Protein AF-A0A4V1XRM1-F1 (afdb_monomer)

Structure (mmCIF, N/CA/C/O backbone):
data_AF-A0A4V1XRM1-F1
#
_entry.id   AF-A0A4V1XRM1-F1
#
loop_
_atom_site.group_PDB
_atom_site.id
_atom_site.type_symbol
_atom_site.label_atom_id
_atom_site.label_alt_id
_atom_site.label_comp_id
_atom_site.label_asym_id
_atom_site.label_en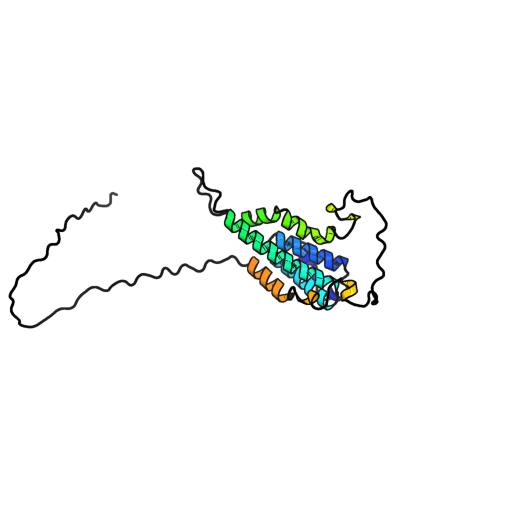tity_id
_atom_site.label_seq_id
_atom_site.pdbx_PDB_ins_code
_atom_site.Cartn_x
_atom_site.Cartn_y
_atom_site.Cartn_z
_atom_site.occupancy
_atom_site.B_iso_or_equiv
_atom_site.auth_seq_id
_atom_site.auth_comp_id
_atom_site.auth_asym_id
_atom_site.auth_atom_id
_atom_site.pdbx_PDB_model_num
ATOM 1 N N . MET A 1 1 ? -11.309 -8.987 -5.029 1.00 56.66 1 MET A N 1
ATOM 2 C CA . MET A 1 1 ? -10.610 -10.199 -4.536 1.00 56.66 1 MET A CA 1
ATOM 3 C C . MET A 1 1 ? -9.788 -10.821 -5.641 1.00 56.66 1 MET A C 1
ATOM 5 O O . MET A 1 1 ? -8.643 -11.164 -5.406 1.00 56.66 1 MET A O 1
ATOM 9 N N . ASP A 1 2 ? -10.339 -10.844 -6.844 1.00 77.75 2 ASP A N 1
ATOM 10 C CA . ASP A 1 2 ? -9.836 -11.586 -7.997 1.00 77.75 2 ASP A CA 1
ATOM 11 C C . ASP A 1 2 ? -8.408 -11.223 -8.431 1.00 77.75 2 ASP A C 1
ATOM 13 O O . ASP A 1 2 ? -7.686 -12.087 -8.913 1.00 77.75 2 ASP A O 1
ATOM 17 N N . THR A 1 3 ? -7.953 -9.981 -8.216 1.00 77.75 3 THR A N 1
ATOM 18 C CA . THR A 1 3 ? -6.590 -9.562 -8.590 1.00 77.75 3 THR A CA 1
ATOM 19 C C . THR A 1 3 ? -5.503 -10.322 -7.822 1.00 77.75 3 THR A C 1
ATOM 21 O O . THR A 1 3 ? -4.539 -10.769 -8.434 1.00 77.75 3 THR A O 1
ATOM 24 N N . ALA A 1 4 ? -5.634 -10.482 -6.499 1.00 75.56 4 ALA A N 1
ATOM 25 C CA . ALA A 1 4 ? -4.619 -11.167 -5.690 1.00 75.56 4 ALA A CA 1
ATOM 26 C C . ALA A 1 4 ? -4.550 -12.661 -6.042 1.00 75.56 4 ALA A C 1
ATOM 28 O O . ALA A 1 4 ? -3.462 -13.214 -6.197 1.00 75.56 4 ALA A O 1
ATOM 29 N N . ASP A 1 5 ? -5.713 -13.276 -6.257 1.00 80.75 5 ASP A N 1
ATOM 30 C CA . ASP A 1 5 ? -5.824 -14.674 -6.673 1.00 80.75 5 ASP A CA 1
ATOM 31 C C . ASP A 1 5 ? -5.253 -14.887 -8.083 1.00 80.75 5 ASP A C 1
ATOM 33 O O . ASP A 1 5 ? -4.538 -15.859 -8.329 1.00 80.75 5 ASP A O 1
ATOM 37 N N . LEU A 1 6 ? -5.512 -13.959 -9.011 1.00 82.00 6 LEU A N 1
ATOM 38 C CA . LEU A 1 6 ? -4.959 -14.002 -10.364 1.00 82.00 6 LEU A CA 1
ATOM 39 C C . LEU A 1 6 ? -3.432 -13.855 -10.347 1.00 82.00 6 LEU A C 1
ATOM 41 O O . LEU A 1 6 ? -2.740 -14.656 -10.969 1.00 82.00 6 LEU A O 1
ATOM 45 N N . ILE A 1 7 ? -2.903 -12.900 -9.576 1.00 84.00 7 ILE A N 1
ATOM 46 C CA . ILE A 1 7 ? -1.458 -12.700 -9.389 1.00 84.00 7 ILE A CA 1
ATOM 47 C C . ILE A 1 7 ? -0.794 -13.954 -8.824 1.00 84.00 7 ILE A C 1
ATOM 49 O O . ILE A 1 7 ? 0.256 -14.364 -9.321 1.00 84.00 7 ILE A O 1
ATOM 53 N N . GLY A 1 8 ? -1.410 -14.581 -7.817 1.00 76.25 8 GLY A N 1
ATOM 54 C CA . GLY A 1 8 ? -0.909 -15.820 -7.224 1.00 76.25 8 GLY A CA 1
ATOM 55 C C . GLY A 1 8 ? -0.743 -16.947 -8.249 1.00 76.25 8 GLY A C 1
ATOM 56 O O . GLY A 1 8 ? 0.114 -17.810 -8.080 1.00 76.25 8 GLY A O 1
ATOM 57 N N . ARG A 1 9 ? -1.511 -16.913 -9.344 1.00 79.94 9 ARG A N 1
ATOM 58 C CA . ARG A 1 9 ? -1.462 -17.902 -10.428 1.00 79.94 9 ARG A CA 1
ATOM 59 C C . ARG A 1 9 ? -0.499 -17.539 -11.561 1.00 79.94 9 ARG A C 1
ATOM 61 O O . ARG A 1 9 ? -0.090 -18.437 -12.290 1.00 79.94 9 ARG A O 1
ATOM 68 N N . THR A 1 10 ? -0.147 -16.265 -11.744 1.00 76.50 10 THR A N 1
ATOM 69 C CA . THR A 1 10 ? 0.589 -15.775 -12.930 1.00 76.50 10 THR A CA 1
ATOM 70 C C . THR A 1 10 ? 1.960 -15.164 -12.617 1.00 76.50 10 THR A C 1
ATOM 72 O O . THR A 1 10 ? 2.553 -14.512 -13.474 1.00 76.50 10 THR A O 1
ATOM 75 N N . SER A 1 11 ? 2.491 -15.344 -11.405 1.00 68.88 11 SER A N 1
ATOM 76 C CA . SER A 1 11 ? 3.659 -14.588 -10.924 1.00 68.88 11 SER A CA 1
ATOM 77 C C . SER A 1 11 ? 4.980 -14.856 -11.663 1.00 68.88 11 SER A C 1
ATOM 79 O O . SER A 1 11 ? 5.892 -14.043 -11.558 1.00 68.88 11 SER A O 1
ATOM 81 N N . ALA A 1 12 ? 5.112 -15.960 -12.409 1.00 71.75 12 ALA A N 1
ATOM 82 C CA . ALA A 1 12 ? 6.394 -16.408 -12.968 1.00 71.75 12 ALA A CA 1
ATOM 83 C C . ALA A 1 12 ? 7.020 -15.450 -14.003 1.00 71.75 12 ALA A C 1
ATOM 85 O O . ALA A 1 12 ? 8.239 -15.336 -14.060 1.00 71.75 12 ALA A O 1
ATOM 86 N N . THR A 1 13 ? 6.208 -14.749 -14.802 1.00 76.56 13 THR A N 1
ATOM 87 C CA . THR A 1 13 ? 6.679 -13.813 -15.850 1.00 76.56 13 THR A CA 1
ATOM 88 C C . THR A 1 13 ? 6.250 -12.369 -15.596 1.00 76.56 13 THR A C 1
ATOM 90 O O . THR A 1 13 ? 6.433 -11.501 -16.448 1.00 76.56 13 THR A O 1
ATOM 93 N N . LEU A 1 14 ? 5.653 -12.102 -14.432 1.00 80.94 14 LEU A N 1
ATOM 94 C CA . LEU A 1 14 ? 4.970 -10.844 -14.142 1.00 80.94 14 LEU A CA 1
ATOM 95 C C . LEU A 1 14 ? 5.913 -9.638 -14.203 1.00 80.94 14 LEU A C 1
ATOM 97 O O . LEU A 1 14 ? 5.559 -8.621 -14.791 1.00 80.94 14 LEU A O 1
ATOM 101 N N . ALA A 1 15 ? 7.116 -9.757 -13.637 1.00 80.00 15 ALA A N 1
ATOM 102 C CA . ALA A 1 15 ? 8.098 -8.673 -13.601 1.00 80.00 15 ALA A CA 1
ATOM 103 C C . ALA A 1 15 ? 8.564 -8.240 -15.005 1.00 80.00 15 ALA A C 1
ATOM 105 O O . ALA A 1 15 ? 8.864 -7.069 -15.238 1.00 80.00 15 ALA A O 1
ATOM 106 N N . ASP A 1 16 ? 8.589 -9.177 -15.950 1.00 79.19 16 ASP A N 1
ATOM 107 C CA . ASP A 1 16 ? 9.120 -8.984 -17.299 1.00 79.19 16 ASP A CA 1
ATOM 108 C C . ASP A 1 16 ? 8.114 -8.226 -18.167 1.00 79.19 16 ASP A C 1
ATOM 110 O O . ASP A 1 16 ? 8.475 -7.304 -18.904 1.00 79.19 16 ASP A O 1
ATOM 114 N N . THR A 1 17 ? 6.834 -8.564 -18.017 1.00 80.44 17 THR A N 1
ATOM 115 C CA . THR A 1 17 ? 5.725 -7.983 -18.781 1.00 80.44 17 THR A CA 1
ATOM 116 C C . THR A 1 17 ? 5.028 -6.828 -18.064 1.00 80.44 17 THR A C 1
ATOM 118 O O . THR A 1 17 ? 4.101 -6.242 -18.622 1.00 80.44 17 THR A O 1
ATOM 121 N N . ALA A 1 18 ? 5.430 -6.496 -16.832 1.00 83.50 18 ALA A N 1
ATOM 122 C CA . ALA A 1 18 ? 4.777 -5.457 -16.044 1.00 83.50 18 ALA A CA 1
ATOM 123 C C . ALA A 1 18 ? 4.872 -4.088 -16.727 1.00 83.50 18 ALA A C 1
ATOM 125 O O . ALA A 1 18 ? 5.962 -3.553 -16.967 1.00 83.50 18 ALA A O 1
ATOM 126 N N . THR A 1 19 ? 3.699 -3.523 -17.004 1.00 85.00 19 THR A N 1
ATOM 127 C CA . THR A 1 19 ? 3.516 -2.140 -17.441 1.00 85.00 19 THR A CA 1
ATOM 128 C C . THR A 1 19 ? 3.341 -1.232 -16.227 1.00 85.00 19 THR A C 1
ATOM 130 O O . THR A 1 19 ? 2.976 -1.694 -15.147 1.00 85.00 19 THR A O 1
ATOM 133 N N . ALA A 1 20 ? 3.541 0.077 -16.402 1.00 82.12 20 ALA A N 1
ATOM 134 C CA . ALA A 1 20 ? 3.272 1.048 -15.341 1.00 82.12 20 ALA A CA 1
ATOM 135 C C . ALA A 1 20 ? 1.818 0.963 -14.837 1.00 82.12 20 ALA A C 1
ATOM 137 O O . ALA A 1 20 ? 1.605 0.970 -13.632 1.00 82.12 20 ALA A O 1
ATOM 138 N N . LEU A 1 21 ? 0.848 0.780 -15.746 1.00 83.19 21 LEU A N 1
ATOM 139 C CA . LEU A 1 21 ? -0.572 0.606 -15.411 1.00 83.19 21 LEU A CA 1
ATOM 140 C C . LEU A 1 21 ? -0.839 -0.636 -14.553 1.00 83.19 21 LEU A C 1
ATOM 142 O O . LEU A 1 21 ? -1.654 -0.597 -13.634 1.00 83.19 21 LEU A O 1
ATOM 146 N N . LEU A 1 22 ? -0.165 -1.752 -14.844 1.00 87.12 22 LEU A N 1
ATOM 147 C CA . LEU A 1 22 ? -0.298 -2.952 -14.025 1.00 87.12 22 LEU A CA 1
ATOM 148 C C . LEU A 1 22 ? 0.312 -2.726 -12.640 1.00 87.12 22 LEU A C 1
ATOM 150 O O . LEU A 1 22 ? -0.313 -3.068 -11.640 1.00 87.12 22 LEU A O 1
ATOM 154 N N . THR A 1 23 ? 1.496 -2.116 -12.563 1.00 89.75 23 THR A N 1
ATOM 155 C CA . THR A 1 23 ? 2.144 -1.821 -11.280 1.00 89.75 23 THR A CA 1
ATOM 156 C C . THR A 1 23 ? 1.289 -0.896 -10.416 1.00 89.75 23 THR A C 1
ATOM 158 O O . THR A 1 23 ? 1.090 -1.192 -9.239 1.00 89.75 23 THR A O 1
ATOM 161 N N . THR A 1 24 ? 0.717 0.170 -10.986 1.00 88.12 24 THR A N 1
ATOM 162 C CA . THR A 1 24 ? -0.175 1.084 -10.254 1.00 88.12 24 THR A CA 1
ATOM 163 C C . THR A 1 24 ? -1.471 0.397 -9.828 1.00 88.12 24 THR A C 1
ATOM 165 O O . THR A 1 24 ? -1.907 0.576 -8.694 1.00 88.12 24 THR A O 1
ATOM 168 N N . HIS A 1 25 ? -2.047 -0.481 -10.656 1.00 89.81 25 HIS A N 1
ATOM 169 C CA . HIS A 1 25 ? -3.213 -1.285 -10.267 1.00 89.81 25 HIS A CA 1
ATOM 170 C C . HIS A 1 25 ? -2.923 -2.218 -9.083 1.00 89.81 25 HIS A C 1
ATOM 172 O O . HIS A 1 25 ? -3.711 -2.291 -8.138 1.00 89.81 25 HIS A O 1
ATOM 178 N N . ILE A 1 26 ? -1.784 -2.917 -9.095 1.00 92.62 26 ILE A N 1
ATOM 179 C CA . ILE A 1 26 ? -1.376 -3.794 -7.984 1.00 92.62 26 ILE A CA 1
ATOM 180 C C . ILE A 1 26 ? -1.121 -2.964 -6.720 1.00 92.62 26 ILE A C 1
ATOM 182 O O . ILE A 1 26 ? -1.529 -3.361 -5.626 1.00 92.62 26 ILE A O 1
ATOM 186 N N . PHE A 1 27 ? -0.500 -1.794 -6.862 1.00 93.69 27 PHE A N 1
ATOM 187 C CA . PHE A 1 27 ? -0.315 -0.827 -5.783 1.00 93.69 27 PHE A CA 1
ATOM 188 C C . PHE A 1 27 ? -1.651 -0.388 -5.168 1.00 93.69 27 PHE A C 1
ATOM 190 O O . PHE A 1 27 ? -1.834 -0.576 -3.964 1.00 93.69 27 PHE A O 1
ATOM 197 N N . ARG A 1 28 ? -2.631 0.050 -5.973 1.00 92.12 28 ARG A N 1
ATOM 198 C CA . ARG A 1 28 ? -3.994 0.365 -5.498 1.00 92.12 28 ARG A CA 1
ATOM 199 C C . ARG A 1 28 ? -4.610 -0.796 -4.744 1.00 92.12 28 ARG A C 1
ATOM 201 O O . ARG A 1 28 ? -5.078 -0.638 -3.620 1.00 92.12 28 ARG A O 1
ATOM 208 N N . CYS A 1 29 ? -4.595 -1.981 -5.356 1.00 94.12 29 CYS A N 1
ATOM 209 C CA . CYS A 1 29 ? -5.145 -3.182 -4.740 1.00 94.12 29 CYS A CA 1
ATOM 210 C C . CYS A 1 29 ? -4.494 -3.443 -3.377 1.00 94.12 29 CYS A C 1
ATOM 212 O O . CYS A 1 29 ? -5.189 -3.804 -2.434 1.00 94.12 29 CYS A O 1
ATOM 214 N N . THR A 1 30 ? -3.183 -3.223 -3.254 1.00 96.12 30 THR A N 1
ATOM 215 C CA . THR A 1 30 ? -2.461 -3.353 -1.984 1.00 96.12 30 THR A CA 1
ATOM 216 C C . THR A 1 30 ? -3.005 -2.378 -0.939 1.00 96.12 30 THR A C 1
ATOM 218 O O . THR A 1 30 ? -3.370 -2.823 0.145 1.00 96.12 30 THR A O 1
ATOM 221 N N . LEU A 1 31 ? -3.146 -1.087 -1.263 1.00 95.81 31 LEU A N 1
ATOM 222 C CA . LEU A 1 31 ? -3.680 -0.072 -0.342 1.00 95.81 31 LEU A CA 1
ATOM 223 C C . LEU A 1 31 ? -5.106 -0.395 0.129 1.00 95.81 31 LEU A C 1
ATOM 225 O O . LEU A 1 31 ? -5.371 -0.398 1.331 1.00 95.81 31 LEU A O 1
ATOM 229 N N . PHE A 1 32 ? -6.004 -0.749 -0.795 1.00 95.19 32 PHE A N 1
ATOM 230 C CA . PHE A 1 32 ? -7.379 -1.133 -0.457 1.00 95.19 32 PHE A CA 1
ATOM 231 C C . PHE A 1 32 ? -7.434 -2.376 0.435 1.00 95.19 32 PHE A C 1
ATOM 233 O O . PHE A 1 32 ? -8.213 -2.424 1.385 1.00 95.19 32 PHE A O 1
ATOM 240 N N . LEU A 1 33 ? -6.614 -3.392 0.151 1.00 95.69 33 LEU A N 1
ATOM 241 C CA . LEU A 1 33 ? -6.571 -4.615 0.953 1.00 95.69 33 LEU A CA 1
ATOM 242 C C . LEU A 1 33 ? -6.006 -4.356 2.354 1.00 95.69 33 LEU A C 1
ATOM 244 O O . LEU A 1 33 ? -6.509 -4.940 3.313 1.00 95.69 33 LEU A O 1
ATOM 248 N N . LEU A 1 34 ? -5.010 -3.474 2.484 1.00 96.38 34 LEU A N 1
ATOM 249 C CA . LEU A 1 34 ? -4.484 -3.032 3.777 1.00 96.38 34 LEU A CA 1
ATOM 250 C C . LEU A 1 34 ? -5.544 -2.285 4.587 1.00 96.38 34 LEU A C 1
ATOM 252 O O . LEU A 1 34 ? -5.771 -2.639 5.744 1.00 96.38 34 LEU A O 1
ATOM 256 N N . LEU A 1 35 ? -6.228 -1.313 3.970 1.00 96.19 35 LEU A N 1
ATOM 257 C CA . LEU A 1 35 ? -7.302 -0.566 4.622 1.00 96.19 35 LEU A CA 1
ATOM 258 C C . LEU A 1 35 ? -8.446 -1.487 5.046 1.00 96.19 35 LEU A C 1
ATOM 260 O O . LEU A 1 35 ? -8.965 -1.319 6.138 1.00 96.19 35 LEU A O 1
ATOM 264 N N . ALA A 1 36 ? -8.800 -2.489 4.236 1.00 94.75 36 ALA A N 1
ATOM 265 C CA . ALA A 1 36 ? -9.853 -3.462 4.531 1.00 94.75 36 ALA A CA 1
ATOM 266 C C . ALA A 1 36 ? -9.445 -4.561 5.540 1.00 94.75 36 ALA A C 1
ATOM 268 O O . ALA A 1 36 ? -10.230 -5.476 5.789 1.00 94.75 36 ALA A O 1
ATOM 269 N N . GLY A 1 37 ? -8.221 -4.530 6.079 1.00 93.94 37 GLY A N 1
ATOM 270 C CA . GLY A 1 37 ? -7.733 -5.525 7.043 1.00 93.94 37 GLY A CA 1
ATOM 271 C C . GLY A 1 37 ? -7.432 -6.902 6.436 1.00 93.94 37 GLY A C 1
ATOM 272 O O . GLY A 1 37 ? -7.343 -7.904 7.143 1.00 93.94 37 GLY A O 1
ATOM 273 N N . ARG A 1 38 ? -7.277 -6.990 5.110 1.00 95.12 38 ARG A N 1
ATOM 274 C CA . ARG A 1 38 ? -7.065 -8.239 4.360 1.00 95.12 38 ARG A CA 1
ATOM 275 C C . ARG A 1 38 ? -5.590 -8.491 4.082 1.00 95.12 38 ARG A C 1
ATOM 277 O O . ARG A 1 38 ? -5.145 -8.532 2.933 1.00 95.12 38 ARG A O 1
ATOM 284 N N . TYR A 1 39 ? -4.842 -8.686 5.158 1.00 94.75 39 TYR A N 1
ATOM 285 C CA . TYR A 1 39 ? -3.379 -8.690 5.153 1.00 94.75 39 TYR A CA 1
ATOM 286 C C . TYR A 1 39 ? -2.741 -9.797 4.298 1.00 94.75 39 TYR A C 1
ATOM 288 O O . TYR A 1 39 ? -1.752 -9.535 3.623 1.00 94.75 39 TYR A O 1
ATOM 296 N N . GLU A 1 40 ? -3.323 -10.997 4.236 1.00 93.81 40 GLU A N 1
ATOM 297 C CA . GLU A 1 40 ? -2.806 -12.093 3.390 1.00 93.81 40 GLU A CA 1
ATOM 298 C C . GLU A 1 40 ? -2.871 -11.765 1.888 1.00 93.81 40 GLU A C 1
ATOM 300 O O . GLU A 1 40 ? -1.903 -11.931 1.137 1.00 93.81 40 GLU A O 1
ATOM 305 N N . ALA A 1 41 ? -4.007 -11.225 1.444 1.00 94.00 41 ALA A N 1
ATOM 306 C CA . ALA A 1 41 ? -4.176 -10.792 0.062 1.00 94.00 41 ALA A CA 1
ATOM 307 C C . ALA A 1 41 ? -3.268 -9.589 -0.248 1.00 94.00 41 ALA A C 1
ATOM 309 O O . ALA A 1 41 ? -2.651 -9.545 -1.313 1.00 94.00 41 ALA A O 1
ATOM 310 N N . ALA A 1 42 ? -3.124 -8.652 0.698 1.00 96.06 42 ALA A N 1
ATOM 311 C CA . ALA A 1 42 ? -2.197 -7.530 0.569 1.00 96.06 42 ALA A CA 1
ATOM 312 C C . ALA A 1 42 ? -0.740 -8.004 0.427 1.00 96.06 42 ALA A C 1
ATOM 314 O O . ALA A 1 42 ? -0.033 -7.530 -0.458 1.00 96.06 42 ALA A O 1
ATOM 315 N N . CYS A 1 43 ? -0.306 -8.992 1.218 1.00 95.25 43 CYS A N 1
ATOM 316 C CA . CYS A 1 43 ? 1.014 -9.616 1.091 1.00 95.25 43 CYS A CA 1
ATOM 317 C C . CYS A 1 43 ? 1.230 -10.246 -0.292 1.00 95.25 43 CYS A C 1
ATOM 319 O O . CYS A 1 43 ? 2.333 -10.192 -0.832 1.00 95.25 43 CYS A O 1
ATOM 321 N N . THR A 1 44 ? 0.195 -10.830 -0.894 1.00 94.75 44 THR A N 1
ATOM 322 C CA . THR A 1 44 ? 0.296 -11.395 -2.249 1.00 94.75 44 THR A CA 1
ATOM 323 C C . THR A 1 44 ? 0.541 -10.303 -3.291 1.00 94.75 44 THR A C 1
ATOM 325 O O . THR A 1 44 ? 1.463 -10.428 -4.099 1.00 94.75 44 THR A O 1
ATOM 328 N N . CYS A 1 45 ? -0.204 -9.197 -3.227 1.00 94.75 45 CYS A N 1
ATOM 329 C CA . CYS A 1 45 ? 0.022 -8.037 -4.093 1.00 94.75 45 CYS A CA 1
ATOM 330 C C . CYS A 1 45 ? 1.398 -7.393 -3.850 1.00 94.75 45 CYS A C 1
ATOM 332 O O . CYS A 1 45 ? 2.102 -7.061 -4.802 1.00 94.75 45 CYS A O 1
ATOM 334 N N . LEU A 1 46 ? 1.830 -7.289 -2.591 1.00 95.00 46 LEU A N 1
ATOM 335 C CA . LEU A 1 46 ? 3.133 -6.731 -2.237 1.00 95.00 46 LEU A CA 1
ATOM 336 C C . LEU A 1 46 ? 4.293 -7.584 -2.774 1.00 95.00 46 LEU A C 1
ATOM 338 O O . LEU A 1 46 ? 5.285 -7.041 -3.248 1.00 95.00 46 LEU A O 1
ATOM 342 N N . ARG A 1 47 ? 4.156 -8.916 -2.774 1.00 93.75 47 ARG A N 1
ATOM 343 C CA . ARG A 1 47 ? 5.146 -9.835 -3.366 1.00 93.75 47 ARG A CA 1
ATOM 344 C C . ARG A 1 47 ? 5.247 -9.683 -4.879 1.00 93.75 47 ARG A C 1
ATOM 346 O O . ARG A 1 47 ? 6.333 -9.794 -5.441 1.00 93.75 47 ARG A O 1
ATOM 353 N N . ALA A 1 48 ? 4.134 -9.395 -5.544 1.00 92.25 48 ALA A N 1
ATOM 354 C CA . ALA A 1 48 ? 4.173 -9.028 -6.950 1.00 92.25 48 ALA A CA 1
ATOM 355 C C . ALA A 1 48 ? 4.908 -7.699 -7.165 1.00 92.25 48 ALA A C 1
ATOM 357 O O . ALA A 1 48 ? 5.804 -7.644 -8.006 1.00 92.25 48 ALA A O 1
ATOM 358 N N . LEU A 1 49 ? 4.604 -6.661 -6.378 1.00 92.88 49 LEU A N 1
ATOM 359 C CA . LEU A 1 49 ? 5.292 -5.366 -6.467 1.00 92.88 49 LEU A CA 1
ATOM 360 C C . LEU A 1 49 ? 6.798 -5.481 -6.226 1.00 92.88 49 LEU A C 1
ATOM 362 O O . LEU A 1 49 ? 7.566 -4.908 -6.995 1.00 92.88 49 LEU A O 1
ATOM 366 N N . SER A 1 50 ? 7.231 -6.259 -5.231 1.00 93.00 50 SER A N 1
ATOM 367 C CA . SER A 1 50 ? 8.659 -6.453 -4.960 1.00 93.00 50 SER A CA 1
ATOM 368 C C . SER A 1 50 ? 9.380 -7.137 -6.125 1.00 93.00 50 SER A C 1
ATOM 370 O O . SER A 1 50 ? 10.471 -6.713 -6.502 1.00 93.00 50 SER A O 1
ATOM 372 N N . SER A 1 51 ? 8.747 -8.127 -6.771 1.00 91.50 51 SER A N 1
ATOM 373 C CA . SER A 1 51 ? 9.303 -8.777 -7.969 1.00 91.50 51 SER A CA 1
ATOM 374 C C . SER A 1 51 ? 9.428 -7.819 -9.161 1.00 91.50 51 SER A C 1
ATOM 376 O O . SER A 1 51 ? 10.408 -7.872 -9.902 1.00 91.50 51 SER A O 1
ATOM 378 N N . ILE A 1 52 ? 8.463 -6.906 -9.321 1.00 90.38 52 ILE A N 1
ATOM 379 C CA . ILE A 1 52 ? 8.465 -5.876 -10.366 1.00 90.38 52 ILE A CA 1
ATOM 380 C C . ILE A 1 52 ? 9.533 -4.817 -10.071 1.00 90.38 52 ILE A C 1
ATOM 382 O O . ILE A 1 52 ? 10.194 -4.339 -10.994 1.00 90.38 52 ILE A O 1
ATOM 386 N N . GLY A 1 53 ? 9.734 -4.463 -8.800 1.00 84.19 53 GLY A N 1
ATOM 387 C CA . GLY A 1 53 ? 10.660 -3.408 -8.395 1.00 84.19 53 GLY A CA 1
ATOM 388 C C . GLY A 1 53 ? 12.129 -3.706 -8.637 1.00 84.19 53 GLY A C 1
ATOM 389 O O . GLY A 1 53 ? 12.908 -2.773 -8.786 1.00 84.19 53 GLY A O 1
ATOM 390 N N . ALA A 1 54 ? 12.497 -4.973 -8.819 1.00 79.81 54 ALA A N 1
ATOM 391 C CA . ALA A 1 54 ? 13.822 -5.331 -9.318 1.00 79.81 54 ALA A CA 1
ATOM 392 C C . ALA A 1 54 ? 14.058 -4.916 -10.789 1.00 79.81 54 ALA A C 1
ATOM 394 O O . ALA A 1 54 ? 15.194 -4.941 -11.255 1.00 79.81 54 ALA A O 1
ATOM 395 N N . ARG A 1 55 ? 12.999 -4.581 -11.545 1.00 78.44 55 ARG A N 1
ATOM 396 C CA . ARG A 1 55 ? 13.047 -4.347 -13.002 1.00 78.44 55 ARG A CA 1
ATOM 397 C C . ARG A 1 55 ? 12.415 -3.037 -13.476 1.00 78.44 55 ARG A C 1
ATOM 399 O O . ARG A 1 55 ? 12.593 -2.674 -14.642 1.00 78.44 55 ARG A O 1
ATOM 406 N N . ARG A 1 56 ? 11.621 -2.363 -12.641 1.00 80.69 56 ARG A N 1
ATOM 407 C CA . ARG A 1 56 ? 10.836 -1.179 -13.022 1.00 80.69 56 ARG A CA 1
ATOM 408 C C . ARG A 1 56 ? 10.902 -0.101 -11.944 1.00 80.69 56 ARG A C 1
ATOM 410 O O . ARG A 1 56 ? 10.414 -0.303 -10.836 1.00 80.69 56 ARG A O 1
ATOM 417 N N . ASP A 1 57 ? 11.369 1.082 -12.332 1.00 82.00 57 ASP A N 1
ATOM 418 C CA . ASP A 1 57 ? 11.556 2.228 -11.426 1.00 82.00 57 ASP A CA 1
ATOM 419 C C . ASP A 1 57 ? 10.258 2.697 -10.753 1.00 82.00 57 ASP A C 1
ATOM 421 O O . ASP A 1 57 ? 10.291 3.209 -9.642 1.00 82.00 57 ASP A O 1
ATOM 425 N N . VAL A 1 58 ? 9.103 2.481 -11.399 1.00 83.69 58 VAL A N 1
ATOM 426 C CA . VAL A 1 58 ? 7.775 2.854 -10.872 1.00 83.69 58 VAL A CA 1
ATOM 427 C C . VAL A 1 58 ? 7.405 2.105 -9.585 1.00 83.69 58 VAL A C 1
ATOM 429 O O . VAL A 1 58 ? 6.571 2.573 -8.821 1.00 83.69 58 VAL A O 1
ATOM 432 N N . ALA A 1 59 ? 8.028 0.960 -9.299 1.00 87.31 59 ALA A N 1
ATOM 433 C CA . ALA A 1 59 ? 7.743 0.220 -8.074 1.00 87.31 59 ALA A CA 1
ATOM 434 C C . ALA A 1 59 ? 8.343 0.885 -6.825 1.00 87.31 59 ALA A C 1
ATOM 436 O O . ALA A 1 59 ? 7.776 0.759 -5.742 1.00 87.31 59 ALA A O 1
ATOM 437 N N . THR A 1 60 ? 9.463 1.602 -6.962 1.00 87.69 60 THR A N 1
ATOM 438 C CA . THR A 1 60 ? 10.124 2.296 -5.849 1.00 87.69 60 THR A CA 1
ATOM 439 C C . THR A 1 60 ? 9.208 3.330 -5.182 1.00 87.69 60 THR A C 1
ATOM 441 O O . THR A 1 60 ? 8.981 3.208 -3.977 1.00 87.69 60 THR A O 1
ATOM 444 N N . PRO A 1 61 ? 8.600 4.299 -5.901 1.00 87.25 61 PRO A N 1
ATOM 445 C CA . PRO A 1 61 ? 7.652 5.224 -5.284 1.00 87.25 61 PRO A CA 1
ATOM 446 C C . PRO A 1 61 ? 6.410 4.513 -4.719 1.00 87.25 61 PRO A C 1
ATOM 448 O O . PRO A 1 61 ? 5.914 4.924 -3.671 1.00 87.25 61 PRO A O 1
ATOM 451 N N . CYS A 1 62 ? 5.948 3.407 -5.321 1.00 90.94 62 CYS A N 1
ATOM 452 C CA . CYS A 1 62 ? 4.876 2.590 -4.737 1.00 90.94 62 CYS A CA 1
ATOM 453 C C . CYS A 1 62 ? 5.270 2.011 -3.367 1.00 90.94 62 CYS A C 1
ATOM 455 O O . CYS A 1 62 ? 4.484 2.086 -2.424 1.00 90.94 62 CYS A O 1
ATOM 457 N N . GLY A 1 63 ? 6.481 1.459 -3.235 1.00 92.50 63 GLY A N 1
ATOM 458 C CA . GLY A 1 63 ? 7.004 0.933 -1.969 1.00 92.50 63 GLY A CA 1
ATOM 459 C C . GLY A 1 63 ? 7.115 2.014 -0.894 1.00 92.50 63 GLY A C 1
ATOM 460 O O . GLY A 1 63 ? 6.618 1.829 0.220 1.00 92.50 63 GLY A O 1
ATOM 461 N N . ARG A 1 64 ? 7.657 3.185 -1.258 1.00 92.00 64 ARG A N 1
ATOM 462 C CA . ARG A 1 64 ? 7.721 4.369 -0.381 1.00 92.00 64 ARG A CA 1
ATOM 463 C C . ARG A 1 64 ? 6.352 4.758 0.151 1.00 92.00 64 ARG A C 1
ATOM 465 O O . ARG A 1 64 ? 6.172 4.894 1.360 1.00 92.00 64 ARG A O 1
ATOM 472 N N . PHE A 1 65 ? 5.380 4.887 -0.748 1.00 93.38 65 PHE A N 1
ATOM 473 C CA . PHE A 1 65 ? 4.027 5.266 -0.371 1.00 93.38 65 PHE A CA 1
ATOM 474 C C . PHE A 1 65 ? 3.370 4.207 0.521 1.00 93.38 65 PHE A C 1
ATOM 476 O O . PHE A 1 65 ? 2.735 4.558 1.510 1.00 93.38 65 PHE A O 1
ATOM 483 N N . ILE A 1 66 ? 3.557 2.911 0.241 1.00 95.50 66 ILE A N 1
ATOM 484 C CA . ILE A 1 66 ? 3.054 1.835 1.112 1.00 95.50 66 ILE A CA 1
ATOM 485 C C . ILE A 1 66 ? 3.692 1.916 2.510 1.00 95.50 66 ILE A C 1
ATOM 487 O O . ILE A 1 66 ? 2.988 1.729 3.500 1.00 95.50 66 ILE A O 1
ATOM 491 N N . SER A 1 67 ? 4.992 2.217 2.618 1.00 95.56 67 SER A N 1
ATOM 492 C CA . SER A 1 67 ? 5.687 2.393 3.908 1.00 95.56 67 SER A CA 1
ATOM 493 C C . SER A 1 67 ? 5.081 3.531 4.732 1.00 95.56 67 SER A C 1
ATOM 495 O O . SER A 1 67 ? 4.760 3.347 5.913 1.00 95.56 67 SER A O 1
ATOM 497 N N . PHE A 1 68 ? 4.860 4.680 4.088 1.00 95.00 68 PHE A N 1
ATOM 498 C CA . PHE A 1 68 ? 4.147 5.818 4.664 1.00 95.00 68 PHE A CA 1
ATOM 499 C C . PHE A 1 68 ? 2.734 5.414 5.107 1.00 95.00 68 PHE A C 1
ATOM 501 O O . PHE A 1 68 ? 2.394 5.543 6.282 1.00 95.00 68 PHE A O 1
ATOM 508 N N . PHE A 1 69 ? 1.947 4.831 4.202 1.00 96.31 69 PHE A N 1
ATOM 509 C CA . PHE A 1 69 ? 0.561 4.457 4.460 1.00 96.31 69 PHE A CA 1
ATOM 510 C C . PHE A 1 69 ? 0.429 3.455 5.612 1.00 96.31 69 PHE A C 1
ATOM 512 O O . PHE A 1 69 ? -0.441 3.614 6.462 1.00 96.31 69 PHE A O 1
ATOM 519 N N . LEU A 1 70 ? 1.307 2.450 5.699 1.00 96.38 70 LEU A N 1
ATOM 520 C CA . LEU A 1 70 ? 1.326 1.496 6.813 1.00 96.38 70 LEU A CA 1
ATOM 521 C C . LEU A 1 70 ? 1.613 2.173 8.154 1.00 96.38 70 LEU A C 1
ATOM 523 O O . LEU A 1 70 ? 1.026 1.790 9.167 1.00 96.38 70 LEU A O 1
ATOM 527 N N . THR A 1 71 ? 2.502 3.166 8.168 1.00 95.75 71 THR A N 1
ATOM 528 C CA . THR A 1 71 ? 2.824 3.939 9.374 1.00 95.75 71 THR A CA 1
ATOM 529 C C . THR A 1 71 ? 1.596 4.719 9.839 1.00 95.75 71 THR A C 1
ATOM 531 O O . THR A 1 71 ? 1.181 4.584 10.993 1.00 95.75 71 THR A O 1
ATOM 534 N N . THR A 1 72 ? 0.944 5.436 8.922 1.00 96.81 72 THR A N 1
ATOM 535 C CA . THR A 1 72 ? -0.298 6.174 9.184 1.00 96.81 72 THR A CA 1
ATOM 536 C C . THR A 1 72 ? -1.424 5.249 9.645 1.00 96.81 72 THR A C 1
ATOM 538 O O . THR A 1 72 ? -2.034 5.491 10.684 1.00 96.81 72 THR A O 1
ATOM 541 N N . LEU A 1 73 ? -1.665 4.148 8.928 1.00 96.38 73 LEU A N 1
ATOM 542 C CA . LEU A 1 73 ? -2.702 3.166 9.251 1.00 96.38 73 LEU A CA 1
ATOM 543 C C . LEU A 1 73 ? -2.495 2.564 10.647 1.00 96.38 73 LEU A C 1
ATOM 545 O O . LEU A 1 73 ? -3.450 2.420 11.409 1.00 96.38 73 LEU A O 1
ATOM 549 N N . THR A 1 74 ? -1.250 2.232 11.001 1.00 94.94 74 THR A N 1
ATOM 550 C CA . THR A 1 74 ? -0.910 1.692 12.327 1.00 94.94 74 THR A CA 1
ATOM 551 C C . THR A 1 74 ? -1.167 2.722 13.425 1.00 94.94 74 THR A C 1
ATOM 553 O O . THR A 1 74 ? -1.766 2.384 14.447 1.00 94.94 74 THR A O 1
ATOM 556 N N . SER A 1 75 ? -0.768 3.977 13.197 1.00 94.69 75 SER A N 1
ATOM 557 C CA . SER A 1 75 ? -1.003 5.085 14.128 1.00 94.69 75 SER A CA 1
ATOM 558 C C . SER A 1 75 ? -2.499 5.309 14.367 1.00 94.69 75 SER A C 1
ATOM 560 O O . SER A 1 75 ? -2.958 5.240 15.506 1.00 94.69 75 SER A O 1
ATOM 562 N N . LYS A 1 76 ? -3.288 5.445 13.291 1.00 94.31 76 LYS A N 1
ATOM 563 C CA . LYS A 1 76 ? -4.749 5.626 13.348 1.00 94.31 76 LYS A CA 1
ATOM 564 C C . LYS A 1 76 ? -5.457 4.469 14.039 1.00 94.31 76 LYS A C 1
ATOM 566 O O . LYS A 1 76 ? -6.367 4.672 14.838 1.00 94.31 76 LYS A O 1
ATOM 571 N N . ARG A 1 77 ? -5.024 3.232 13.779 1.00 92.62 77 ARG A N 1
ATOM 572 C CA . ARG A 1 77 ? -5.580 2.045 14.440 1.00 92.62 77 ARG A CA 1
ATOM 573 C C . ARG A 1 77 ? -5.347 2.080 15.950 1.00 92.62 77 ARG A C 1
ATOM 575 O O . ARG A 1 77 ? -6.263 1.754 16.703 1.00 92.62 77 ARG A O 1
ATOM 582 N N . ALA A 1 78 ? -4.145 2.458 16.387 1.00 90.50 78 ALA A N 1
ATOM 583 C CA . ALA A 1 78 ? -3.813 2.587 17.805 1.00 90.50 78 ALA A CA 1
ATOM 584 C C . ALA A 1 78 ? -4.587 3.737 18.470 1.00 90.50 78 ALA A C 1
ATOM 586 O O . ALA A 1 78 ? -5.132 3.566 19.560 1.00 90.50 78 ALA A O 1
ATOM 587 N N . GLU A 1 79 ? -4.692 4.874 17.784 1.00 90.31 79 GLU A N 1
ATOM 588 C CA . GLU A 1 79 ? -5.468 6.039 18.200 1.00 90.31 79 GLU A CA 1
ATOM 589 C C . GLU A 1 79 ? -6.943 5.672 18.432 1.00 90.31 79 GLU A C 1
ATOM 591 O O . GLU A 1 79 ? -7.455 5.823 19.545 1.00 90.31 79 GLU A O 1
ATOM 596 N N . LEU A 1 80 ? -7.607 5.087 17.433 1.00 88.38 80 LEU A N 1
ATOM 597 C CA . LEU A 1 80 ? -9.007 4.665 17.525 1.00 88.38 80 LEU A CA 1
ATOM 598 C C . LEU A 1 80 ? -9.224 3.624 18.625 1.00 88.38 80 LEU A C 1
ATOM 600 O O . LEU A 1 80 ? -10.175 3.743 19.397 1.00 88.38 80 LEU A O 1
ATOM 604 N N . ALA A 1 81 ? -8.327 2.643 18.752 1.00 85.25 81 ALA A N 1
ATOM 605 C CA . ALA A 1 81 ? -8.391 1.653 19.826 1.00 85.25 81 ALA A CA 1
ATOM 606 C C . ALA A 1 81 ? -8.284 2.290 21.227 1.00 85.25 81 ALA A C 1
ATOM 608 O O . ALA A 1 81 ? -8.854 1.763 22.182 1.00 85.25 81 ALA A O 1
ATOM 609 N N . SER A 1 82 ? -7.593 3.428 21.358 1.00 83.88 82 SER A N 1
ATOM 610 C CA . SER A 1 82 ? -7.420 4.148 22.626 1.00 83.88 82 SER A CA 1
ATOM 611 C C . SER A 1 82 ? -8.602 5.050 23.016 1.00 83.88 82 SER A C 1
ATOM 613 O O . SER A 1 82 ? -8.821 5.287 24.209 1.00 83.88 82 SER A O 1
ATOM 615 N N . TYR A 1 83 ? -9.373 5.542 22.038 1.00 75.06 83 TYR A N 1
ATOM 616 C CA . TYR A 1 83 ? -10.526 6.426 22.265 1.00 75.06 83 TYR A CA 1
ATOM 617 C C . TYR A 1 83 ? -11.808 5.672 22.600 1.00 75.06 83 TYR A C 1
ATOM 619 O O . TYR A 1 83 ? -12.612 6.092 23.435 1.00 75.06 83 TYR A O 1
ATOM 627 N N . PHE A 1 84 ? -11.981 4.522 21.973 1.00 71.00 84 PHE A N 1
ATOM 628 C CA . PHE A 1 84 ? -13.185 3.716 22.066 1.00 71.00 84 PHE A CA 1
ATOM 629 C C . PHE A 1 84 ? -13.543 3.183 23.485 1.00 71.00 84 PHE A C 1
ATOM 631 O O . PHE A 1 84 ? -14.727 2.961 23.734 1.00 71.00 84 PHE A O 1
ATOM 638 N N . PRO A 1 85 ? -12.624 3.058 24.471 1.00 57.25 85 PRO A N 1
ATOM 639 C CA . PRO A 1 85 ? -12.973 2.711 25.854 1.00 57.25 85 PRO A CA 1
ATOM 640 C C . PRO A 1 85 ? -13.553 3.855 26.708 1.00 57.25 85 PRO A C 1
ATOM 642 O O . PRO A 1 85 ? -13.860 3.618 27.873 1.00 57.25 85 PRO A O 1
ATOM 645 N N . ARG A 1 86 ? -13.685 5.096 26.208 1.00 53.59 86 ARG A N 1
ATOM 646 C CA . ARG A 1 86 ? -14.106 6.251 27.039 1.00 53.59 86 ARG A CA 1
ATOM 647 C C . ARG A 1 86 ? -15.499 6.818 26.759 1.00 53.59 86 ARG A C 1
ATOM 649 O O . ARG A 1 86 ? -15.946 7.682 27.505 1.00 53.59 86 ARG A O 1
ATOM 656 N N . SER A 1 87 ? -16.223 6.305 25.763 1.00 48.75 87 SER A N 1
ATOM 657 C CA . SER A 1 87 ? -17.575 6.793 25.428 1.00 48.75 87 SER A CA 1
ATOM 658 C C . SER A 1 87 ? -18.707 6.201 26.291 1.00 48.75 87 SER A C 1
ATOM 660 O O . SER A 1 87 ? -19.878 6.436 26.004 1.00 48.75 87 SER A O 1
ATOM 662 N N . ALA A 1 88 ? -18.391 5.453 27.353 1.00 53.09 88 ALA A N 1
ATOM 663 C CA . ALA A 1 88 ? -19.366 4.944 28.320 1.00 53.09 88 ALA A CA 1
ATOM 664 C C . ALA A 1 88 ? -19.266 5.708 29.650 1.00 53.09 88 ALA A C 1
ATOM 666 O O . ALA A 1 88 ? -18.927 5.156 30.692 1.00 53.09 88 ALA A O 1
ATOM 667 N N . SER A 1 89 ? -19.561 7.005 29.617 1.00 54.41 89 SER A N 1
ATOM 668 C CA . SER A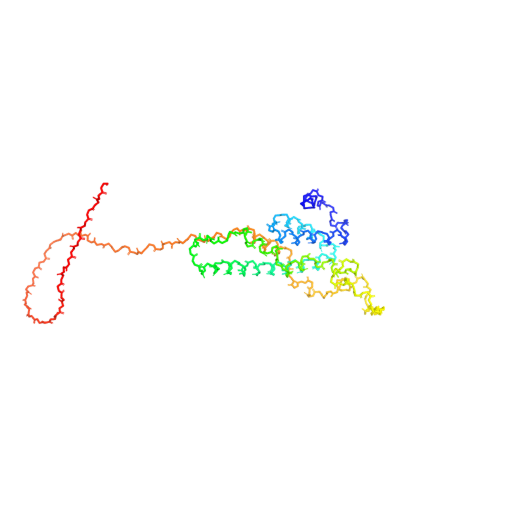 1 89 ? -19.855 7.772 30.827 1.00 54.41 89 SER A CA 1
ATOM 669 C C . SER A 1 89 ? -21.104 8.601 30.584 1.00 54.41 89 SER A C 1
ATOM 671 O O . SER A 1 89 ? -20.999 9.798 30.375 1.00 54.41 89 SER A O 1
ATOM 673 N N . HIS A 1 90 ? -22.264 7.941 30.555 1.00 52.84 90 HIS A N 1
ATOM 674 C CA . HIS A 1 90 ? -23.520 8.426 31.140 1.00 52.84 90 HIS A CA 1
ATOM 675 C C . HIS A 1 90 ? -24.584 7.314 31.052 1.00 52.84 90 HIS A C 1
ATOM 677 O O . HIS A 1 90 ? -25.271 7.172 30.051 1.00 52.84 90 HIS A O 1
ATOM 683 N N . GLY A 1 91 ? -24.712 6.538 32.136 1.00 51.78 91 GLY A N 1
ATOM 684 C CA . GLY A 1 91 ? -25.908 5.748 32.457 1.00 51.78 91 GLY A CA 1
ATOM 685 C C . GLY A 1 91 ? -26.071 4.391 31.754 1.00 51.78 91 GLY A C 1
ATOM 686 O O . GLY A 1 91 ? -26.530 4.312 30.626 1.00 51.78 91 GLY A O 1
ATOM 687 N N . PHE A 1 92 ? -25.822 3.311 32.501 1.00 50.94 92 PHE A N 1
ATOM 688 C CA . PHE A 1 92 ? -26.470 1.995 32.339 1.00 50.94 92 PHE A CA 1
ATOM 689 C C . PHE A 1 92 ? -26.265 1.180 31.046 1.00 50.94 92 PHE A C 1
ATOM 691 O O . PHE A 1 92 ? -27.176 0.467 30.630 1.00 50.94 92 PHE A O 1
ATOM 698 N N . ALA A 1 93 ? -25.063 1.142 30.468 1.00 51.31 93 ALA A N 1
ATOM 699 C CA . ALA A 1 93 ? -24.737 0.084 29.509 1.00 51.31 93 ALA A CA 1
ATOM 700 C C . ALA A 1 93 ? -23.310 -0.445 29.705 1.00 51.31 93 ALA A C 1
ATOM 702 O O . ALA A 1 93 ? -22.333 0.238 29.414 1.00 51.31 93 ALA A O 1
ATOM 703 N N . ASN A 1 94 ? -23.198 -1.693 30.171 1.00 50.25 94 ASN A N 1
ATOM 704 C CA . ASN A 1 94 ? -21.984 -2.502 30.054 1.00 50.25 94 ASN A CA 1
ATOM 705 C C . ASN A 1 94 ? -21.772 -2.856 28.572 1.00 50.25 94 ASN A C 1
ATOM 707 O O . ASN A 1 94 ? -22.038 -3.980 28.151 1.00 50.25 94 ASN A O 1
ATOM 711 N N . THR A 1 95 ? -21.348 -1.903 27.746 1.00 56.69 95 THR A N 1
ATOM 712 C CA . THR A 1 95 ? -20.875 -2.216 26.396 1.00 56.69 95 THR A CA 1
ATOM 713 C C . THR A 1 95 ? -19.431 -2.677 26.506 1.00 56.69 95 THR A C 1
ATOM 715 O O . THR A 1 95 ? -18.559 -1.905 26.903 1.00 56.69 95 THR A O 1
ATOM 718 N N . AL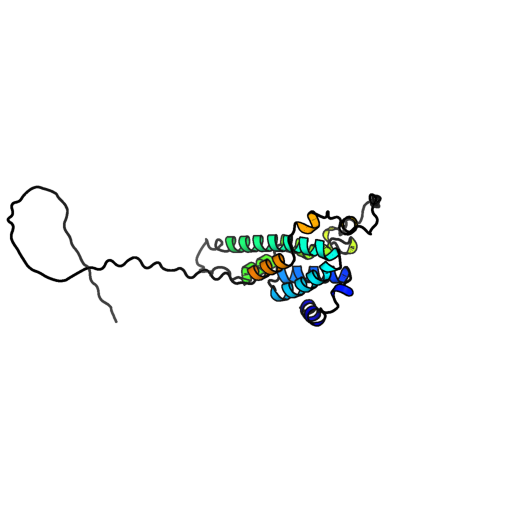A A 1 96 ? -19.200 -3.955 26.199 1.00 58.16 96 ALA A N 1
ATOM 719 C CA . ALA A 1 96 ? -17.873 -4.546 26.086 1.00 58.16 96 ALA A CA 1
ATOM 720 C C . ALA A 1 96 ? -16.936 -3.646 25.257 1.00 58.16 96 ALA A C 1
ATOM 722 O O . ALA A 1 96 ? -17.419 -2.946 24.358 1.00 58.16 96 ALA A O 1
ATOM 723 N N . PRO A 1 97 ? -15.614 -3.665 25.523 1.00 60.66 97 PRO A N 1
ATOM 724 C CA . PRO A 1 97 ? -14.670 -2.950 24.690 1.00 60.66 97 PRO A CA 1
ATOM 725 C C . PRO A 1 97 ? -14.911 -3.320 23.218 1.00 60.66 97 PRO A C 1
ATOM 727 O O . PRO A 1 97 ? -15.172 -4.483 22.893 1.00 60.66 97 PRO A O 1
ATOM 730 N N . PRO A 1 98 ? -14.877 -2.322 22.336 1.00 63.97 98 PRO A N 1
ATOM 731 C CA . PRO A 1 98 ? -15.226 -2.472 20.936 1.00 63.97 98 PRO A CA 1
ATOM 732 C C . PRO A 1 98 ? -14.288 -3.491 20.315 1.00 63.97 98 PRO A C 1
ATOM 734 O O . PRO A 1 98 ? -13.064 -3.389 20.408 1.00 63.97 98 PRO A O 1
ATOM 737 N N . GLY A 1 99 ? -14.892 -4.509 19.710 1.00 75.31 99 GLY A N 1
ATOM 738 C CA . GLY A 1 99 ? -14.142 -5.567 19.063 1.00 75.31 99 GLY A CA 1
ATOM 739 C C . GLY A 1 99 ? -13.277 -5.024 17.919 1.00 75.31 99 GLY A C 1
ATOM 740 O O . GLY A 1 99 ? -13.533 -3.935 17.396 1.00 75.31 99 GLY A O 1
ATOM 741 N N . PRO A 1 100 ? -12.291 -5.807 17.456 1.00 80.62 100 PRO A N 1
ATOM 742 C CA . PRO A 1 100 ? -11.426 -5.431 16.335 1.00 80.62 100 PRO A CA 1
ATOM 743 C C . PRO A 1 100 ? -12.208 -5.025 15.074 1.00 80.62 100 PRO A C 1
ATOM 745 O O . PRO A 1 100 ? -11.737 -4.185 14.316 1.00 80.62 100 PRO A O 1
ATOM 748 N N . ALA A 1 101 ? -13.420 -5.558 14.882 1.00 85.44 101 ALA A N 1
ATOM 749 C CA . ALA A 1 101 ? -14.313 -5.189 13.786 1.00 85.44 101 ALA A CA 1
ATOM 750 C C . ALA A 1 101 ? -14.814 -3.731 13.852 1.00 85.44 101 ALA A C 1
ATOM 752 O O . ALA A 1 101 ? -14.955 -3.097 12.814 1.00 85.44 101 ALA A O 1
ATOM 753 N N . ALA A 1 102 ? -15.053 -3.179 15.046 1.00 86.31 102 ALA A N 1
ATOM 754 C CA . ALA A 1 102 ? -15.516 -1.797 15.195 1.00 86.31 102 ALA A CA 1
ATOM 755 C C . ALA A 1 102 ? -14.394 -0.795 14.896 1.00 86.31 102 ALA A C 1
ATOM 757 O O . ALA A 1 102 ? -14.609 0.170 14.170 1.00 86.31 102 ALA A O 1
ATOM 758 N N . VAL A 1 103 ? -13.177 -1.069 15.384 1.00 89.00 103 VAL A N 1
ATOM 759 C CA . VAL A 1 103 ? -11.982 -0.279 15.034 1.00 89.00 103 VAL A CA 1
ATOM 760 C C . VAL A 1 103 ? -11.739 -0.327 13.526 1.00 89.00 103 VAL A C 1
ATOM 762 O O . VAL A 1 103 ? -11.462 0.695 12.908 1.00 89.00 103 VAL A O 1
ATOM 765 N N . GLN A 1 104 ? -11.886 -1.509 12.927 1.00 91.38 104 GLN A N 1
ATOM 766 C CA . GLN A 1 104 ? -11.741 -1.706 11.490 1.00 91.38 104 GLN A CA 1
ATOM 767 C C . GLN A 1 104 ? -12.771 -0.906 10.677 1.00 91.38 104 GLN A C 1
ATOM 769 O O . GLN A 1 104 ? -12.408 -0.271 9.692 1.00 91.38 104 GLN A O 1
ATOM 774 N N . GLU A 1 105 ? -14.037 -0.899 11.094 1.00 91.75 105 GLU A N 1
ATOM 775 C CA . GLU A 1 105 ? -15.089 -0.111 10.442 1.00 91.75 105 GLU A CA 1
ATOM 776 C C . GLU A 1 105 ? -14.812 1.396 10.539 1.00 91.75 105 GLU A C 1
ATOM 778 O O . GLU A 1 105 ? -14.980 2.121 9.561 1.00 91.75 105 GLU A O 1
ATOM 783 N N . SER A 1 106 ? -14.329 1.870 11.691 1.00 92.88 106 SER A N 1
ATOM 784 C CA . SER A 1 106 ? -13.924 3.268 11.858 1.00 92.88 106 SER A CA 1
ATOM 785 C C . SER A 1 106 ? -12.762 3.652 10.942 1.00 92.88 106 SER A C 1
ATOM 787 O O . SER A 1 106 ? -12.801 4.731 10.362 1.00 92.88 106 SER A O 1
ATOM 789 N N . LEU A 1 107 ? -11.771 2.773 10.750 1.00 94.50 107 LEU A N 1
ATOM 790 C CA . LEU A 1 107 ? -10.661 3.016 9.818 1.00 94.50 107 LEU A CA 1
ATOM 791 C C . LEU A 1 107 ? -11.139 3.148 8.368 1.00 94.50 107 LEU A C 1
ATOM 793 O O . LEU A 1 107 ? -10.666 4.021 7.651 1.00 94.50 107 LEU A O 1
ATOM 797 N N . ILE A 1 108 ? -12.085 2.310 7.934 1.00 95.12 108 ILE A N 1
ATOM 798 C CA . ILE A 1 108 ? -12.620 2.350 6.560 1.00 95.12 108 ILE A CA 1
ATOM 799 C C . ILE A 1 108 ? -13.364 3.667 6.280 1.00 95.12 108 ILE A C 1
ATOM 801 O O . ILE A 1 108 ? -13.444 4.089 5.129 1.00 95.12 108 ILE A O 1
ATOM 805 N N . ARG A 1 109 ? -13.895 4.322 7.318 1.00 93.94 109 ARG A N 1
ATOM 806 C CA . ARG A 1 109 ? -14.601 5.608 7.217 1.00 93.94 109 ARG A CA 1
ATOM 807 C C . ARG A 1 109 ? -13.718 6.825 7.495 1.00 93.94 109 ARG A C 1
ATOM 809 O O . ARG A 1 109 ? -14.217 7.941 7.402 1.00 93.94 109 ARG A O 1
ATOM 816 N N . ASP A 1 110 ? -12.453 6.630 7.859 1.00 94.75 110 ASP A N 1
ATOM 817 C CA . ASP A 1 110 ? -11.527 7.730 8.126 1.00 94.75 110 ASP A CA 1
ATOM 818 C C . ASP A 1 110 ? -11.181 8.448 6.811 1.00 94.75 110 ASP A C 1
ATOM 820 O O . ASP A 1 110 ? -10.629 7.858 5.880 1.00 94.75 110 ASP A O 1
ATOM 824 N N . GLU A 1 111 ? -11.546 9.728 6.723 1.00 92.94 111 GLU A N 1
ATOM 825 C CA . GLU A 1 111 ? -11.405 10.535 5.505 1.00 92.94 111 GLU A CA 1
ATOM 826 C C . GLU A 1 111 ? -9.942 10.686 5.072 1.00 92.94 111 GLU A C 1
ATOM 828 O O . GLU A 1 111 ? -9.640 10.644 3.880 1.00 92.94 111 GLU A O 1
ATOM 833 N N . GLU A 1 112 ? -9.018 10.799 6.028 1.00 93.12 112 GLU A N 1
ATOM 834 C CA . GLU A 1 112 ? -7.588 10.922 5.751 1.00 93.12 112 GLU A CA 1
ATOM 835 C C . GLU A 1 112 ? -7.048 9.635 5.106 1.00 93.12 112 GLU A C 1
ATOM 837 O O . GLU A 1 112 ? -6.360 9.679 4.082 1.00 93.12 112 GLU A O 1
ATOM 842 N N . LEU A 1 113 ? -7.413 8.468 5.645 1.00 94.75 113 LEU A N 1
ATOM 843 C CA . LEU A 1 113 ? -7.039 7.181 5.056 1.00 94.75 113 LEU A CA 1
ATOM 844 C C . LEU A 1 113 ? -7.661 6.982 3.669 1.00 94.75 113 LEU A C 1
ATOM 846 O O . LEU A 1 113 ? -6.983 6.475 2.772 1.00 94.75 113 LEU A O 1
ATOM 850 N N . LEU A 1 114 ? -8.911 7.404 3.465 1.00 92.50 114 LEU A N 1
ATOM 851 C CA . LEU A 1 114 ? -9.571 7.345 2.157 1.00 92.50 114 LEU A CA 1
ATOM 852 C C . LEU A 1 114 ? -8.859 8.216 1.113 1.00 92.50 114 LEU A C 1
ATOM 854 O O . LEU A 1 114 ? -8.681 7.775 -0.026 1.00 92.50 114 LEU A O 1
ATOM 858 N N . ILE A 1 115 ? -8.382 9.403 1.503 1.00 90.25 115 ILE A N 1
ATOM 859 C CA . ILE A 1 115 ? -7.568 10.267 0.639 1.00 90.25 115 ILE A CA 1
ATOM 860 C C . ILE A 1 115 ? -6.294 9.532 0.216 1.00 90.25 115 ILE A C 1
ATOM 862 O O . ILE A 1 115 ? -6.028 9.425 -0.984 1.00 90.25 115 ILE A O 1
ATOM 866 N N . TYR A 1 116 ? -5.542 8.954 1.156 1.00 91.81 116 TYR A N 1
ATOM 867 C CA . TYR A 1 116 ? -4.292 8.261 0.827 1.00 91.81 116 TYR A CA 1
ATOM 868 C C . TYR A 1 116 ? -4.496 7.005 -0.026 1.00 91.81 116 TYR A C 1
ATOM 870 O O . TYR A 1 116 ? -3.692 6.737 -0.916 1.00 91.81 116 TYR A O 1
ATOM 878 N N . VAL A 1 117 ? -5.572 6.243 0.181 1.00 92.00 117 VAL A N 1
ATOM 879 C CA . VAL A 1 117 ? -5.874 5.075 -0.668 1.00 92.00 117 VAL A CA 1
ATOM 880 C C . VAL A 1 117 ? -6.174 5.485 -2.116 1.00 92.00 117 VAL A C 1
ATOM 882 O O . VAL A 1 117 ? -5.899 4.721 -3.040 1.00 92.00 117 VAL A O 1
ATOM 885 N N . SER A 1 118 ? -6.680 6.701 -2.332 1.00 83.81 118 SER A N 1
ATOM 886 C CA . SER A 1 118 ? -6.984 7.247 -3.661 1.00 83.81 118 SER A CA 1
ATOM 887 C C . SER A 1 118 ? -5.795 7.905 -4.380 1.00 83.81 118 SER A C 1
ATOM 889 O O . SER A 1 118 ? -5.978 8.452 -5.467 1.00 83.81 118 SER A O 1
ATOM 891 N N . ALA A 1 119 ? -4.587 7.862 -3.806 1.00 73.06 119 ALA A N 1
ATOM 892 C CA . ALA A 1 119 ? -3.459 8.715 -4.189 1.00 73.06 119 ALA A CA 1
ATOM 893 C C . ALA A 1 119 ? -3.140 8.757 -5.689 1.00 73.06 119 ALA A C 1
ATOM 895 O O . ALA A 1 119 ? -2.875 9.820 -6.240 1.00 73.06 119 ALA A O 1
ATOM 896 N N . ASP A 1 120 ? -3.181 7.631 -6.393 1.00 69.75 120 ASP A N 1
ATOM 897 C CA . ASP A 1 120 ? -2.781 7.594 -7.797 1.00 69.75 120 ASP A CA 1
ATOM 898 C C . ASP A 1 120 ? -3.935 7.876 -8.780 1.00 69.75 120 ASP A C 1
ATOM 900 O O . ASP A 1 120 ? -3.703 7.981 -9.983 1.00 69.75 120 ASP A O 1
ATOM 904 N N . LEU A 1 121 ? -5.169 8.064 -8.294 1.00 66.75 121 LEU A N 1
ATOM 905 C CA . LEU A 1 121 ? -6.243 8.705 -9.067 1.00 66.75 121 LEU A CA 1
ATOM 906 C C . LEU A 1 121 ? -6.028 10.221 -9.173 1.00 66.75 121 LEU A C 1
ATOM 908 O O . LEU A 1 121 ? -6.486 10.830 -10.136 1.00 66.75 121 LEU A O 1
ATOM 912 N N . GLN A 1 122 ? -5.289 10.819 -8.234 1.00 58.88 122 GLN A N 1
ATOM 913 C CA . GLN A 1 122 ? -5.025 12.261 -8.205 1.00 58.88 122 GLN A CA 1
ATOM 914 C C . GLN A 1 122 ? -3.949 12.710 -9.208 1.00 58.88 122 GLN A C 1
ATOM 916 O O . GLN A 1 122 ? -3.812 13.901 -9.477 1.00 58.88 122 GLN A O 1
ATOM 921 N N . ALA A 1 123 ? -3.187 11.766 -9.770 1.00 61.12 123 ALA A N 1
ATOM 922 C CA . ALA A 1 123 ? -2.073 12.052 -10.674 1.00 61.12 123 ALA A CA 1
ATOM 923 C C . ALA A 1 123 ? -2.504 12.421 -12.108 1.00 61.12 123 ALA A C 1
ATOM 925 O O . ALA A 1 123 ? -1.685 12.914 -12.881 1.00 61.12 123 ALA A O 1
ATOM 926 N N . GLY A 1 124 ? -3.764 12.164 -12.479 1.00 58.66 124 GLY A N 1
ATOM 927 C CA . GLY A 1 124 ? -4.326 12.521 -13.782 1.00 58.66 124 GLY A CA 1
ATOM 928 C C . GLY A 1 124 ? -5.354 13.648 -13.653 1.00 58.66 124 GLY A C 1
ATOM 929 O O . GLY A 1 124 ? -6.205 13.559 -12.769 1.00 58.66 124 GLY A O 1
ATOM 930 N N . PRO A 1 125 ? -5.336 14.673 -14.526 1.00 57.28 125 PRO A N 1
ATOM 931 C CA . PRO A 1 125 ? -6.324 15.756 -14.484 1.00 57.28 125 PRO A CA 1
ATOM 932 C C . PRO A 1 125 ? -7.756 15.229 -14.671 1.00 57.28 125 PRO A C 1
ATOM 934 O O . PRO A 1 125 ? -8.656 15.638 -13.954 1.00 57.28 125 PRO A O 1
ATOM 937 N N . GLU A 1 126 ? -7.935 14.226 -15.535 1.00 59.00 126 GLU A N 1
ATOM 938 C CA . GLU A 1 126 ? -9.240 13.610 -15.831 1.00 59.00 126 GLU A CA 1
ATOM 939 C C . GLU A 1 126 ? -9.744 12.645 -14.741 1.00 59.00 126 GLU A C 1
ATOM 941 O O . GLU A 1 126 ? -10.934 12.351 -14.661 1.00 59.00 126 GLU A O 1
ATOM 946 N N . SER A 1 127 ? -8.845 12.087 -13.922 1.00 58.56 127 SER A N 1
ATOM 947 C CA . SER A 1 127 ? -9.187 11.078 -12.905 1.00 58.56 127 SER A CA 1
ATOM 948 C C . SER A 1 127 ? -9.236 11.634 -11.483 1.00 58.56 127 SER A C 1
ATOM 950 O O . SER A 1 127 ? -9.645 10.930 -10.556 1.00 58.56 127 SER A O 1
ATOM 952 N N . SER A 1 128 ? -8.802 12.879 -11.303 1.00 56.69 128 SER A N 1
ATOM 953 C CA . SER A 1 128 ? -8.656 13.514 -10.005 1.00 56.69 128 SER A CA 1
ATOM 954 C C . SER A 1 128 ? -9.888 14.338 -9.657 1.00 56.69 128 SER A C 1
ATOM 956 O O . SER A 1 128 ? -10.077 15.449 -10.141 1.00 56.69 128 SER A O 1
ATOM 958 N N . TRP A 1 129 ? -10.714 13.819 -8.751 1.00 62.25 129 TRP A N 1
ATOM 959 C CA . TRP A 1 129 ? -11.885 14.543 -8.247 1.00 62.25 129 TRP A CA 1
ATOM 960 C C . TRP A 1 129 ? -11.516 15.833 -7.498 1.00 62.25 129 TRP A C 1
ATOM 962 O O . TRP A 1 129 ? -12.321 16.758 -7.465 1.00 62.25 129 TRP A O 1
ATOM 972 N N . VAL A 1 130 ? -10.302 15.922 -6.932 1.00 60.09 130 VAL A N 1
ATOM 973 C CA . VAL A 1 130 ? -9.821 17.147 -6.268 1.00 60.09 130 VAL A CA 1
ATOM 974 C C . VAL A 1 130 ? -9.525 18.267 -7.272 1.00 60.09 130 VAL A C 1
ATOM 976 O O . VAL A 1 130 ? -9.557 19.437 -6.904 1.00 60.09 130 VAL A O 1
ATOM 979 N N . TRP A 1 131 ? -9.289 17.919 -8.543 1.00 60.94 131 TRP A N 1
ATOM 980 C CA . TRP A 1 131 ? -9.093 18.874 -9.637 1.00 60.94 131 TRP A CA 1
ATOM 981 C C . TRP A 1 131 ? -10.353 19.084 -10.485 1.00 60.94 131 TRP A C 1
ATOM 983 O O . TRP A 1 131 ? -10.309 19.868 -11.428 1.00 60.94 131 TRP A O 1
ATOM 993 N N . ALA A 1 132 ? -11.479 18.439 -10.154 1.00 60.19 132 ALA A N 1
ATOM 994 C CA . ALA A 1 132 ? -12.735 18.652 -10.865 1.00 60.19 132 ALA A CA 1
ATOM 995 C C . ALA A 1 132 ? -13.180 20.119 -10.713 1.00 60.19 132 ALA A C 1
ATOM 997 O O . ALA A 1 132 ? -13.464 20.581 -9.607 1.00 60.19 132 ALA A O 1
ATOM 998 N N . GLY A 1 133 ? -13.223 20.862 -11.819 1.00 61.84 133 GLY A N 1
ATOM 999 C CA . GLY A 1 133 ? -13.494 22.300 -11.856 1.00 61.84 133 GLY A CA 1
ATOM 1000 C C . GLY A 1 133 ? -12.250 23.198 -11.899 1.00 61.84 133 GLY A C 1
ATOM 1001 O O . GLY A 1 133 ? -12.402 24.411 -12.030 1.00 61.84 133 GLY A O 1
ATOM 1002 N N . ALA A 1 134 ? -11.032 22.646 -11.846 1.00 58.47 134 ALA A N 1
ATOM 1003 C CA . ALA A 1 134 ? -9.774 23.389 -12.004 1.00 58.47 134 ALA A CA 1
ATOM 1004 C C . ALA A 1 134 ? -9.392 23.629 -13.482 1.00 58.47 134 ALA A C 1
ATOM 1006 O O . ALA A 1 134 ? -8.265 24.016 -13.778 1.00 58.47 134 ALA A O 1
ATOM 1007 N N . GLU A 1 135 ? -10.341 23.441 -14.408 1.00 59.38 135 GLU A N 1
ATOM 1008 C CA . GLU A 1 135 ? -10.191 23.522 -15.875 1.00 59.38 135 GLU A CA 1
ATOM 1009 C C . GLU A 1 135 ? -9.683 24.885 -16.400 1.00 59.38 135 GLU A C 1
ATOM 1011 O O . GLU A 1 135 ? -9.491 25.066 -17.603 1.00 59.38 135 GLU A O 1
ATOM 1016 N N . SER A 1 136 ? -9.501 25.873 -15.525 1.00 60.59 136 SER A N 1
ATOM 1017 C CA . SER A 1 136 ? -9.071 27.217 -15.878 1.00 60.59 136 SER A CA 1
ATOM 1018 C C . SER A 1 136 ? -7.746 27.531 -15.195 1.00 60.59 136 SER A C 1
ATOM 1020 O O . SER A 1 136 ? -7.741 27.994 -14.062 1.00 60.59 136 SER A O 1
ATOM 1022 N N . GLU A 1 137 ? -6.629 27.287 -15.886 1.00 52.84 137 GLU A N 1
ATOM 1023 C CA . GLU A 1 137 ? -5.652 28.330 -16.248 1.00 52.84 137 GLU A CA 1
ATOM 1024 C C . GLU A 1 137 ? -4.305 27.759 -16.742 1.00 52.84 137 GLU A C 1
ATOM 1026 O O . GLU A 1 137 ? -3.640 26.978 -16.073 1.00 52.84 137 GLU A O 1
ATOM 1031 N N . ALA A 1 138 ? -3.905 28.274 -17.912 1.00 56.81 138 ALA A N 1
ATOM 1032 C CA . ALA A 1 138 ? -2.570 28.338 -18.517 1.00 56.81 138 ALA A CA 1
ATOM 1033 C C . ALA A 1 138 ? -1.819 27.032 -18.891 1.00 56.81 138 ALA A C 1
ATOM 1035 O O . ALA A 1 138 ? -1.728 26.082 -18.117 1.00 56.81 138 ALA A O 1
ATOM 1036 N N . PRO A 1 139 ? -1.167 26.998 -20.075 1.00 51.66 139 PRO A N 1
ATOM 1037 C CA . PRO A 1 139 ? -0.255 25.918 -20.415 1.00 51.66 139 PRO A CA 1
ATOM 1038 C C . PRO A 1 139 ? 0.935 25.973 -19.455 1.00 51.66 139 PRO A C 1
ATOM 1040 O O . PRO A 1 139 ? 1.701 26.939 -19.457 1.00 51.66 139 PRO A O 1
ATOM 1043 N N . VAL A 1 140 ? 1.099 24.931 -18.640 1.00 56.69 140 VAL A N 1
ATOM 1044 C CA . VAL A 1 140 ? 2.303 24.746 -17.829 1.00 56.69 140 VAL A CA 1
ATOM 1045 C C . VAL A 1 140 ? 3.487 24.702 -18.789 1.00 56.69 140 VAL A C 1
ATOM 1047 O O . VAL A 1 140 ? 3.637 23.772 -19.583 1.00 56.69 140 VAL A O 1
ATOM 1050 N N . ILE A 1 141 ? 4.313 25.747 -18.757 1.00 51.41 141 ILE A N 1
ATOM 1051 C CA . ILE A 1 141 ? 5.551 25.808 -19.525 1.00 51.41 141 ILE A CA 1
ATOM 1052 C C . ILE A 1 141 ? 6.434 24.694 -18.967 1.00 51.41 141 ILE A C 1
ATOM 1054 O O . ILE A 1 141 ? 6.975 24.817 -17.870 1.00 51.41 141 ILE A O 1
ATOM 1058 N N . SER A 1 142 ? 6.529 23.585 -19.701 1.00 50.94 142 SER A N 1
ATOM 1059 C CA . SER A 1 142 ? 7.390 22.459 -19.355 1.00 50.94 142 SER A CA 1
ATOM 1060 C C . SER A 1 142 ? 8.808 22.985 -19.154 1.00 50.94 142 SER A C 1
ATOM 1062 O O . SER A 1 142 ? 9.480 23.360 -20.119 1.00 50.94 142 SER A O 1
ATOM 1064 N N . ALA A 1 143 ? 9.268 23.032 -17.903 1.00 50.50 143 ALA A N 1
ATOM 1065 C CA . ALA A 1 143 ? 10.658 23.327 -17.609 1.00 50.50 143 ALA A CA 1
ATOM 1066 C C . ALA A 1 143 ? 11.520 22.324 -18.389 1.00 50.50 143 ALA A C 1
ATOM 1068 O O . ALA A 1 143 ? 11.268 21.116 -18.358 1.00 50.50 143 ALA A O 1
ATOM 1069 N N . LYS A 1 144 ? 12.497 22.825 -19.155 1.00 53.34 144 LYS A N 1
ATOM 1070 C CA . LYS A 1 144 ? 13.472 21.969 -19.841 1.00 53.34 144 LYS A CA 1
ATOM 1071 C C . LYS A 1 144 ? 14.102 21.047 -18.791 1.00 53.34 144 LYS A C 1
ATOM 1073 O O . LYS A 1 144 ? 14.615 21.578 -17.804 1.00 53.34 144 LYS A O 1
ATOM 1078 N N . PRO A 1 145 ? 14.103 19.714 -18.983 1.00 52.91 145 PRO A N 1
ATOM 1079 C CA . PRO A 1 145 ? 14.773 18.833 -18.044 1.00 52.91 145 PRO A CA 1
ATOM 1080 C C . PRO A 1 145 ? 16.251 19.220 -18.010 1.00 52.91 145 PRO A C 1
ATOM 1082 O O . PRO A 1 145 ? 16.902 19.348 -19.052 1.00 52.91 145 PRO A O 1
ATOM 1085 N N . ALA A 1 146 ? 16.763 19.472 -16.809 1.00 53.28 146 ALA A N 1
ATOM 1086 C CA . ALA A 1 146 ? 18.168 19.754 -16.601 1.00 53.28 146 ALA A CA 1
ATOM 1087 C C . ALA A 1 146 ? 18.984 18.520 -17.020 1.00 53.28 146 ALA A C 1
ATOM 1089 O O . ALA A 1 146 ? 18.968 17.496 -16.350 1.00 53.28 146 ALA A O 1
ATOM 1090 N N . GLY A 1 147 ? 19.660 18.611 -18.167 1.00 50.84 147 GLY A N 1
ATOM 1091 C CA . GLY A 1 147 ? 20.914 17.911 -18.478 1.00 50.84 147 GLY A CA 1
ATOM 1092 C C . GLY A 1 147 ? 20.952 16.377 -18.546 1.00 50.84 147 GLY A C 1
ATOM 1093 O O . GLY A 1 147 ? 21.971 15.848 -18.975 1.00 50.84 147 GLY A O 1
ATOM 1094 N N . GLY A 1 148 ? 19.894 15.649 -18.198 1.00 56.75 148 GLY A N 1
ATOM 1095 C CA . GLY A 1 148 ? 19.829 14.192 -18.305 1.00 56.75 148 GLY A CA 1
ATOM 1096 C C . GLY A 1 148 ? 18.479 13.778 -18.866 1.00 56.75 148 GLY A C 1
ATOM 1097 O O . GLY A 1 148 ? 17.442 14.116 -18.306 1.00 56.75 148 GLY A O 1
ATOM 1098 N N . GLY A 1 149 ? 18.455 13.078 -19.998 1.00 58.34 149 GLY A N 1
ATOM 1099 C CA . GLY A 1 149 ? 17.199 12.585 -20.571 1.00 58.34 149 GLY A CA 1
ATOM 1100 C C . GLY A 1 149 ? 16.464 11.608 -19.639 1.00 58.34 149 GLY A C 1
ATOM 1101 O O . GLY A 1 149 ? 16.961 11.252 -18.570 1.00 58.34 149 GLY A O 1
ATOM 1102 N N . LEU A 1 150 ? 15.323 11.080 -20.102 1.00 60.28 150 LEU A N 1
ATOM 1103 C CA . LEU A 1 150 ? 14.521 10.011 -19.462 1.00 60.28 150 LEU A C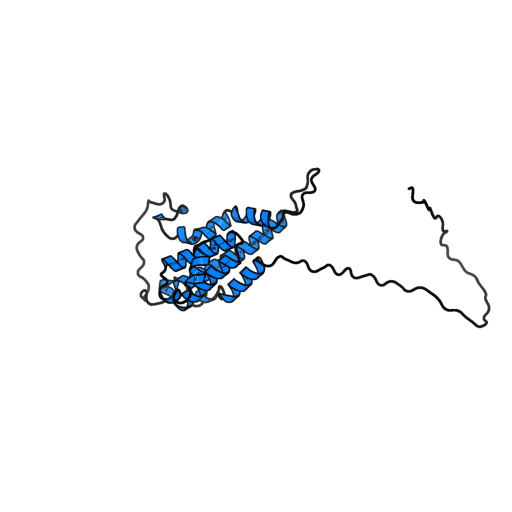A 1
ATOM 1104 C C . LEU A 1 150 ? 15.267 8.668 -19.260 1.00 60.28 150 LEU A C 1
ATOM 1106 O O . LEU A 1 150 ? 14.637 7.622 -19.095 1.00 60.28 150 LEU A O 1
ATOM 1110 N N . LEU A 1 151 ? 16.596 8.682 -19.350 1.00 65.62 151 LEU A N 1
ATOM 1111 C CA . LEU A 1 151 ? 17.502 7.556 -19.178 1.00 65.62 151 LEU A CA 1
ATOM 1112 C C . LEU A 1 151 ? 18.019 7.451 -17.738 1.00 65.62 151 LEU A C 1
ATOM 1114 O O . LEU A 1 151 ? 18.367 6.356 -17.313 1.00 65.62 151 LEU A O 1
ATOM 1118 N N . MET A 1 152 ? 18.058 8.560 -16.991 1.00 70.50 152 MET A N 1
ATOM 1119 C CA . MET A 1 152 ? 18.445 8.550 -15.577 1.00 70.50 152 MET A CA 1
ATOM 1120 C C . MET A 1 152 ? 17.235 8.211 -14.705 1.00 70.50 152 MET A C 1
ATOM 1122 O O . MET A 1 152 ? 16.170 8.804 -14.884 1.00 70.50 152 MET A O 1
ATOM 1126 N N . ALA A 1 153 ? 17.397 7.268 -13.771 1.00 67.31 153 ALA A N 1
ATOM 1127 C CA . ALA A 1 153 ? 16.335 6.828 -12.863 1.00 67.31 153 ALA A CA 1
ATOM 1128 C C . ALA A 1 153 ? 15.754 8.001 -12.058 1.00 67.31 153 ALA A C 1
ATOM 1130 O O . ALA A 1 153 ? 14.538 8.177 -12.052 1.00 67.31 153 ALA A O 1
ATOM 1131 N N . ASP A 1 154 ? 16.618 8.860 -11.517 1.00 67.38 154 ASP A N 1
ATOM 1132 C CA . ASP A 1 154 ? 16.247 10.047 -10.738 1.00 67.38 154 ASP A CA 1
ATOM 1133 C C . ASP A 1 154 ? 15.346 11.005 -11.532 1.00 67.38 154 ASP A C 1
ATOM 1135 O O . ASP A 1 154 ? 14.399 11.572 -10.998 1.00 67.38 154 ASP A O 1
ATOM 1139 N N . ASN A 1 155 ? 15.552 11.113 -12.849 1.00 69.69 155 ASN A N 1
ATOM 1140 C CA . ASN A 1 155 ? 14.730 11.964 -13.717 1.00 69.69 155 ASN A CA 1
ATOM 1141 C C . ASN A 1 155 ? 13.390 11.315 -14.092 1.00 69.69 155 ASN A C 1
ATOM 1143 O O . ASN A 1 155 ? 12.462 12.009 -14.502 1.00 69.69 155 ASN A O 1
ATOM 1147 N N . ARG A 1 156 ? 13.286 9.984 -13.995 1.00 71.31 156 ARG A N 1
ATOM 1148 C CA . ARG A 1 156 ? 12.062 9.220 -14.291 1.00 71.31 156 ARG A CA 1
ATOM 1149 C C . ARG A 1 156 ? 11.154 9.113 -13.070 1.00 71.31 156 ARG A C 1
ATOM 1151 O O . ARG A 1 156 ? 9.939 9.056 -13.230 1.00 71.31 156 ARG A O 1
ATOM 1158 N N . THR A 1 157 ? 11.739 9.048 -11.877 1.00 72.44 157 THR A N 1
ATOM 1159 C CA . THR A 1 157 ? 11.022 8.929 -10.600 1.00 72.44 157 THR A CA 1
ATOM 1160 C C . THR A 1 157 ? 10.865 10.269 -9.887 1.00 72.44 157 THR A C 1
ATOM 1162 O O . THR A 1 157 ? 9.964 10.398 -9.063 1.00 72.44 157 THR A O 1
ATOM 1165 N N . GLY A 1 158 ? 11.718 11.251 -10.194 1.00 75.19 158 GLY A N 1
ATOM 1166 C CA . GLY A 1 158 ? 11.813 12.512 -9.460 1.00 75.19 158 GLY A CA 1
ATOM 1167 C C . GLY A 1 158 ? 12.431 12.361 -8.067 1.00 75.19 158 GLY A C 1
ATOM 1168 O O . GLY A 1 158 ? 12.257 13.260 -7.252 1.00 75.19 158 GLY A O 1
ATOM 1169 N N . LEU A 1 159 ? 13.089 11.230 -7.779 1.00 79.31 159 LEU A N 1
ATOM 1170 C CA . LEU A 1 159 ? 13.667 10.903 -6.473 1.00 79.31 159 LEU A CA 1
ATOM 1171 C C . LEU A 1 159 ? 15.190 10.819 -6.562 1.00 79.31 159 LEU A C 1
ATOM 1173 O O . LEU A 1 159 ? 15.706 10.213 -7.499 1.00 79.31 159 LEU A O 1
ATOM 1177 N N . SER A 1 160 ? 15.900 11.348 -5.568 1.00 82.19 160 SER A N 1
ATOM 1178 C CA . SER A 1 160 ? 17.342 11.124 -5.432 1.00 82.19 160 SER A CA 1
ATOM 1179 C C . SER A 1 160 ? 17.654 9.675 -5.033 1.00 82.19 160 SER A C 1
ATOM 1181 O O . SER A 1 160 ? 16.814 8.967 -4.471 1.00 82.19 160 SER A O 1
ATOM 1183 N N . ALA A 1 161 ? 18.890 9.225 -5.269 1.00 77.88 161 ALA A N 1
ATOM 1184 C CA . ALA A 1 161 ? 19.339 7.893 -4.848 1.00 77.88 161 ALA A CA 1
ATOM 1185 C C . ALA A 1 161 ? 19.166 7.638 -3.334 1.00 77.88 161 ALA A C 1
ATOM 1187 O O . ALA A 1 161 ? 18.814 6.529 -2.931 1.00 77.88 161 ALA A O 1
ATOM 1188 N N . GLU A 1 162 ? 19.368 8.668 -2.510 1.00 81.50 162 GLU A N 1
ATOM 1189 C CA . GLU A 1 162 ? 19.183 8.618 -1.053 1.00 81.50 162 GLU A CA 1
ATOM 1190 C C . GLU A 1 162 ? 17.698 8.449 -0.705 1.00 81.50 162 GLU A C 1
ATOM 1192 O O . GLU A 1 162 ? 17.304 7.564 0.057 1.00 81.50 162 GLU A O 1
ATOM 1197 N N . GLU A 1 163 ? 16.843 9.245 -1.346 1.00 80.31 163 GLU A N 1
ATOM 1198 C CA . GLU A 1 163 ? 15.393 9.189 -1.189 1.00 80.31 163 GLU A CA 1
ATOM 1199 C C . GLU A 1 163 ? 14.805 7.844 -1.644 1.00 80.31 163 GLU A C 1
ATOM 1201 O O . GLU A 1 163 ? 13.839 7.349 -1.059 1.00 80.31 163 GLU A O 1
ATOM 1206 N N . MET A 1 164 ? 15.391 7.209 -2.663 1.00 77.31 164 MET A N 1
ATOM 1207 C CA . MET A 1 164 ? 14.990 5.874 -3.118 1.00 77.31 164 MET A CA 1
ATOM 1208 C C . MET A 1 164 ? 15.170 4.788 -2.044 1.00 77.31 164 MET A C 1
ATOM 1210 O O . MET A 1 164 ? 14.510 3.750 -2.138 1.00 77.31 164 MET A O 1
ATOM 1214 N N . GLN A 1 165 ? 16.017 5.013 -1.035 1.00 79.88 165 GLN A N 1
ATOM 1215 C CA . GLN A 1 165 ? 16.383 4.037 0.003 1.00 79.88 165 GLN A CA 1
ATOM 1216 C C . GLN A 1 165 ? 15.793 4.359 1.387 1.00 79.88 165 GLN A C 1
ATOM 1218 O O . GLN A 1 165 ? 15.719 3.482 2.243 1.00 79.88 165 GLN A O 1
ATOM 1223 N N . ASP A 1 166 ? 15.317 5.586 1.598 1.00 84.06 166 ASP A N 1
ATOM 1224 C CA . ASP A 1 166 ? 14.840 6.099 2.893 1.00 84.06 166 ASP A CA 1
ATOM 1225 C C . ASP A 1 166 ? 13.653 5.317 3.498 1.00 84.06 166 ASP A C 1
ATOM 1227 O O . ASP A 1 166 ? 13.523 5.153 4.708 1.00 84.06 166 ASP A O 1
ATOM 1231 N N . TRP A 1 167 ? 12.789 4.749 2.659 1.00 87.50 167 TRP A N 1
ATOM 1232 C CA . TRP A 1 167 ? 11.607 4.015 3.126 1.00 87.50 167 TRP A CA 1
ATOM 1233 C C . TRP A 1 167 ? 11.905 2.622 3.702 1.00 87.50 167 TRP A C 1
ATOM 1235 O O . TRP A 1 167 ? 10.994 2.006 4.278 1.00 87.50 167 TRP A O 1
ATOM 1245 N N . GLY A 1 168 ? 13.143 2.142 3.545 1.00 88.25 168 GLY A N 1
ATOM 1246 C CA . GLY A 1 168 ? 13.593 0.801 3.898 1.00 88.25 168 GLY A CA 1
ATOM 1247 C C . GLY A 1 168 ? 13.542 -0.160 2.712 1.00 88.25 168 GLY A C 1
ATOM 1248 O O . GLY A 1 168 ? 14.021 0.141 1.621 1.00 88.25 168 GLY A O 1
ATOM 1249 N N . ASP A 1 169 ? 12.980 -1.343 2.941 1.00 90.94 169 ASP A N 1
ATOM 1250 C CA . ASP A 1 169 ? 12.943 -2.448 1.992 1.00 90.94 169 ASP A CA 1
ATOM 1251 C C . ASP A 1 169 ? 11.569 -3.135 1.947 1.00 90.94 169 ASP A C 1
ATOM 1253 O O . ASP A 1 169 ? 10.684 -2.936 2.787 1.00 90.94 169 ASP A O 1
ATOM 1257 N N . TRP A 1 170 ? 11.381 -3.985 0.937 1.00 93.69 170 TRP A N 1
ATOM 1258 C CA . TRP A 1 170 ? 10.150 -4.760 0.789 1.00 93.69 170 TRP A CA 1
ATOM 1259 C C . TRP A 1 170 ? 9.936 -5.734 1.961 1.00 93.69 170 TRP A C 1
ATOM 1261 O O . TRP A 1 170 ? 8.801 -5.905 2.409 1.00 93.69 170 TRP A O 1
ATOM 1271 N N . ASP A 1 171 ? 11.005 -6.335 2.493 1.00 94.38 171 ASP A N 1
ATOM 1272 C CA . ASP A 1 171 ? 10.960 -7.286 3.615 1.00 94.38 171 ASP A CA 1
ATOM 1273 C C . ASP A 1 171 ? 10.479 -6.648 4.925 1.00 94.38 171 ASP A C 1
ATOM 1275 O O . ASP A 1 171 ? 9.652 -7.227 5.650 1.00 94.38 171 ASP A O 1
ATOM 1279 N N . GLY A 1 172 ? 10.889 -5.410 5.195 1.00 93.69 172 GLY A N 1
ATOM 1280 C CA . GLY A 1 172 ? 10.374 -4.598 6.287 1.00 93.69 172 GLY A CA 1
ATOM 1281 C C . GLY A 1 172 ? 8.869 -4.363 6.173 1.00 93.69 172 GLY A C 1
ATOM 1282 O O . GLY A 1 172 ? 8.151 -4.497 7.169 1.00 93.69 172 GLY A O 1
ATOM 1283 N N . LEU A 1 173 ? 8.352 -4.100 4.968 1.00 95.56 173 LEU A N 1
ATOM 1284 C CA . LEU A 1 173 ? 6.908 -3.948 4.749 1.00 95.56 173 LEU A CA 1
ATOM 1285 C C . LEU A 1 173 ? 6.143 -5.243 5.041 1.00 95.56 173 LEU A C 1
ATOM 1287 O O . LEU A 1 173 ? 5.127 -5.199 5.735 1.00 95.56 173 LEU A O 1
ATOM 1291 N N . PHE A 1 174 ? 6.635 -6.403 4.592 1.00 95.88 174 PHE A N 1
ATOM 1292 C CA . PHE A 1 174 ? 6.006 -7.690 4.920 1.00 95.88 174 PHE A CA 1
ATOM 1293 C C . PHE A 1 174 ? 5.943 -7.927 6.428 1.00 95.88 174 PHE A C 1
ATOM 1295 O O . PHE A 1 174 ? 4.927 -8.396 6.943 1.00 95.88 174 PHE A O 1
ATOM 1302 N N . THR A 1 175 ? 7.016 -7.590 7.140 1.00 95.38 175 THR A N 1
ATOM 1303 C CA . THR A 1 175 ? 7.086 -7.738 8.597 1.00 95.38 175 THR A CA 1
ATOM 1304 C C . THR A 1 175 ? 6.056 -6.849 9.296 1.00 95.38 175 THR A C 1
ATOM 1306 O O . THR A 1 175 ? 5.339 -7.324 10.179 1.00 95.38 175 THR A O 1
ATOM 1309 N N . ARG A 1 176 ? 5.899 -5.595 8.850 1.00 94.88 176 ARG A N 1
ATOM 1310 C CA . ARG A 1 176 ? 4.879 -4.664 9.370 1.00 94.88 176 ARG A CA 1
ATOM 1311 C C . ARG A 1 176 ? 3.448 -5.120 9.065 1.0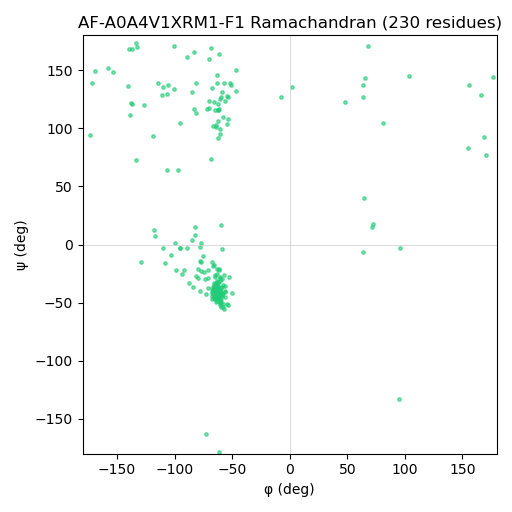0 94.88 176 ARG A C 1
ATOM 1313 O O . ARG A 1 176 ? 2.566 -4.981 9.903 1.00 94.88 176 ARG A O 1
ATOM 1320 N N . ILE A 1 177 ? 3.191 -5.703 7.895 1.00 95.56 177 ILE A N 1
ATOM 1321 C CA . ILE A 1 177 ? 1.857 -6.239 7.572 1.00 95.56 177 ILE A CA 1
ATOM 1322 C C . ILE A 1 177 ? 1.528 -7.448 8.458 1.00 95.56 177 ILE A C 1
ATOM 1324 O O . ILE A 1 177 ? 0.416 -7.557 8.975 1.00 95.56 177 ILE A O 1
ATOM 1328 N N . LYS A 1 178 ? 2.495 -8.344 8.682 1.00 93.38 178 LYS A N 1
ATOM 1329 C CA . LYS A 1 178 ? 2.313 -9.508 9.562 1.00 93.38 178 LYS A CA 1
ATOM 1330 C C . LYS A 1 178 ? 2.062 -9.106 11.014 1.00 93.38 178 LYS A C 1
ATOM 1332 O O . LYS A 1 178 ? 1.235 -9.734 11.671 1.00 93.38 178 LYS A O 1
ATOM 1337 N N . SER A 1 179 ? 2.718 -8.056 11.512 1.00 91.94 179 SER A N 1
ATOM 1338 C CA . SER A 1 179 ? 2.457 -7.562 12.870 1.00 91.94 179 SER A CA 1
ATOM 1339 C C . SER A 1 179 ? 1.042 -6.991 13.023 1.00 91.94 179 SER A C 1
ATOM 1341 O O . SER A 1 179 ? 0.435 -7.177 14.073 1.00 91.94 179 SER A O 1
ATOM 1343 N N . LEU A 1 180 ? 0.473 -6.385 11.972 1.00 88.88 180 LEU A N 1
ATOM 1344 C CA . LEU A 1 180 ? -0.926 -5.930 11.948 1.00 88.88 180 LEU A CA 1
ATOM 1345 C C . LEU A 1 180 ? -1.947 -7.078 11.890 1.00 88.88 180 LEU A C 1
ATOM 1347 O O . LEU A 1 180 ? -3.080 -6.908 12.356 1.00 88.88 180 LEU A O 1
ATOM 1351 N N . ALA A 1 181 ? -1.559 -8.212 11.301 1.00 86.19 181 ALA A N 1
ATOM 1352 C CA . ALA A 1 181 ? -2.387 -9.410 11.189 1.00 86.19 181 ALA A CA 1
ATOM 1353 C C . ALA A 1 181 ? -2.410 -10.241 12.479 1.00 86.19 181 ALA A C 1
ATOM 1355 O O . ALA A 1 181 ? -3.402 -10.920 12.751 1.00 86.19 181 ALA A O 1
ATOM 1356 N N . SER A 1 182 ? -1.340 -10.193 13.278 1.00 81.62 182 SER A N 1
ATOM 1357 C CA . SER A 1 182 ? -1.282 -10.932 14.534 1.00 81.62 182 SER A CA 1
ATOM 1358 C C . SER A 1 182 ? -2.241 -10.309 15.556 1.00 81.62 182 SER A C 1
ATOM 1360 O O . SER A 1 182 ? -2.105 -9.124 15.873 1.00 81.62 182 SER A O 1
ATOM 1362 N N . PRO A 1 183 ? -3.196 -11.069 16.123 1.00 63.59 183 PRO A N 1
ATOM 1363 C CA . PRO A 1 183 ? -3.937 -10.591 17.279 1.00 63.59 183 PRO A CA 1
ATOM 1364 C C . PRO A 1 183 ? -2.925 -10.310 18.392 1.00 63.59 183 PRO A C 1
ATOM 1366 O O . PRO A 1 183 ? -2.059 -11.145 18.659 1.00 63.59 183 PRO A O 1
ATOM 1369 N N . GLN A 1 184 ? -3.000 -9.135 19.025 1.00 53.94 184 GLN A N 1
ATOM 1370 C CA . GLN A 1 184 ? -2.254 -8.890 20.256 1.00 53.94 184 GLN A CA 1
ATOM 1371 C C . GLN A 1 184 ? -2.761 -9.872 21.318 1.00 53.94 184 GLN A C 1
ATOM 1373 O O . GLN A 1 184 ? -3.729 -9.608 22.028 1.00 53.94 184 GLN A O 1
ATOM 1378 N N . THR A 1 185 ? -2.125 -11.034 21.417 1.00 38.56 185 THR A N 1
ATOM 1379 C CA . THR A 1 185 ? -2.204 -11.873 22.604 1.00 38.56 185 THR A CA 1
ATOM 1380 C C . THR A 1 185 ? -1.508 -11.107 23.712 1.00 38.56 185 THR A C 1
ATOM 1382 O O . THR A 1 185 ? -0.279 -11.047 23.757 1.00 38.56 185 THR A O 1
ATOM 1385 N N . LEU A 1 186 ? -2.306 -10.488 24.582 1.00 45.78 186 LEU A N 1
ATOM 1386 C CA . LEU A 1 186 ? -1.840 -10.032 25.884 1.00 45.78 186 LEU A CA 1
ATOM 1387 C C . LEU A 1 186 ? -1.035 -11.179 26.520 1.00 45.78 186 LEU A C 1
ATOM 1389 O O . LEU A 1 186 ? -1.511 -12.321 26.501 1.00 45.78 186 LEU A O 1
ATOM 1393 N N . PRO A 1 187 ? 0.171 -10.926 27.057 1.00 42.28 187 PRO A N 1
ATOM 1394 C CA . PRO A 1 187 ? 0.861 -11.947 27.824 1.00 42.28 187 PRO A CA 1
ATOM 1395 C C . PRO A 1 187 ? -0.061 -12.375 28.976 1.00 42.28 187 PRO A C 1
ATOM 1397 O O . PRO A 1 187 ? -0.719 -11.514 29.572 1.00 42.28 187 PRO A O 1
ATOM 1400 N N . PRO A 1 188 ? -0.153 -13.679 29.299 1.00 41.91 188 PRO A N 1
ATOM 1401 C CA . PRO A 1 188 ? -0.895 -14.104 30.472 1.00 41.91 188 PRO A CA 1
ATOM 1402 C C . PRO A 1 188 ? -0.298 -13.370 31.669 1.00 41.91 188 PRO A C 1
ATOM 1404 O O . PRO A 1 188 ? 0.911 -13.436 31.902 1.00 41.91 188 PRO A O 1
ATOM 1407 N N . ILE A 1 189 ? -1.139 -12.634 32.396 1.00 48.91 189 ILE A N 1
ATOM 1408 C CA . ILE A 1 189 ? -0.778 -12.051 33.684 1.00 48.91 189 ILE A CA 1
ATOM 1409 C C . ILE A 1 189 ? -0.288 -13.223 34.536 1.00 48.91 189 ILE A C 1
ATOM 1411 O O . ILE A 1 189 ? -1.088 -14.040 34.994 1.00 48.91 189 ILE A O 1
ATOM 1415 N N . LYS A 1 190 ? 1.031 -13.350 34.717 1.00 43.84 190 LYS A N 1
ATOM 1416 C CA . LYS A 1 190 ? 1.573 -14.163 35.800 1.00 43.84 190 LYS A CA 1
ATOM 1417 C C . LYS A 1 190 ? 1.106 -13.476 37.073 1.00 43.84 190 LYS A C 1
ATOM 1419 O O . LYS A 1 190 ? 1.641 -12.440 37.455 1.00 43.84 190 LYS A O 1
ATOM 1424 N N . MET A 1 191 ? 0.060 -14.022 37.683 1.00 49.16 191 MET A N 1
ATOM 1425 C CA . MET A 1 191 ? -0.241 -13.769 39.082 1.00 49.16 191 MET A CA 1
ATOM 1426 C C . MET A 1 191 ? 0.978 -14.287 39.849 1.00 49.16 191 MET A C 1
ATOM 1428 O O . MET A 1 191 ? 1.121 -15.490 40.059 1.00 49.16 191 MET A O 1
ATOM 1432 N N . GLU 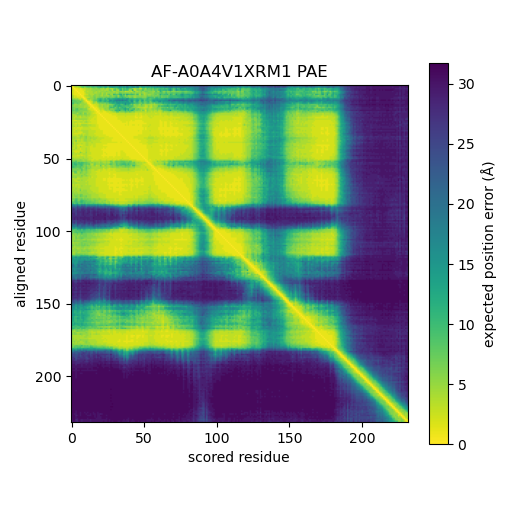A 1 192 ? 1.918 -13.393 40.151 1.00 44.47 192 GLU A N 1
ATOM 1433 C CA . GLU A 1 192 ? 3.005 -13.668 41.081 1.00 44.47 192 GLU A CA 1
ATOM 1434 C C . GLU A 1 192 ? 2.336 -13.973 42.423 1.00 44.47 192 GLU A C 1
ATOM 1436 O O . GLU A 1 192 ? 1.818 -13.094 43.115 1.00 44.47 192 GLU A O 1
ATOM 1441 N N . GLN A 1 193 ? 2.227 -15.263 42.717 1.00 43.62 193 GLN A N 1
ATOM 1442 C CA . GLN A 1 193 ? 1.673 -15.775 43.952 1.00 43.62 193 GLN A CA 1
ATOM 1443 C C . GLN A 1 193 ? 2.548 -15.254 45.094 1.00 43.62 193 GLN A C 1
ATOM 1445 O O . GLN A 1 193 ? 3.739 -15.555 45.159 1.00 43.62 193 GLN A O 1
ATOM 1450 N N . ALA A 1 194 ? 1.959 -14.434 45.967 1.00 41.94 194 ALA A N 1
ATOM 1451 C CA . ALA A 1 194 ? 2.638 -13.904 47.142 1.00 41.94 194 ALA A CA 1
ATOM 1452 C C . ALA A 1 194 ? 3.283 -15.052 47.950 1.00 41.94 194 ALA A C 1
ATOM 1454 O O . ALA A 1 194 ? 2.644 -16.102 48.114 1.00 41.94 194 ALA A O 1
ATOM 1455 N N . PRO A 1 195 ? 4.514 -14.892 48.480 1.00 38.66 195 PRO A N 1
ATOM 1456 C CA . PRO A 1 195 ? 5.158 -15.946 49.246 1.00 38.66 195 PRO A CA 1
ATOM 1457 C C . PRO A 1 195 ? 4.325 -16.251 50.490 1.00 38.66 195 PRO A C 1
ATOM 1459 O O . PRO A 1 195 ? 4.132 -15.409 51.367 1.00 38.66 195 PRO A O 1
ATOM 1462 N N . SER A 1 196 ? 3.811 -17.475 50.541 1.00 39.03 196 SER A N 1
ATOM 1463 C CA . SER A 1 196 ? 3.104 -18.018 51.693 1.00 39.03 196 SER A CA 1
ATOM 1464 C C . SER A 1 196 ? 4.128 -18.294 52.791 1.00 39.03 196 SER A C 1
ATOM 1466 O O . SER A 1 196 ? 5.035 -19.104 52.610 1.00 39.03 196 SER A O 1
ATOM 1468 N N . VAL A 1 197 ? 4.007 -17.594 53.915 1.00 50.88 197 VAL A N 1
ATOM 1469 C CA . VAL A 1 197 ? 4.842 -17.802 55.104 1.00 50.88 197 VAL A CA 1
ATOM 1470 C C . VAL A 1 197 ? 4.538 -19.198 55.679 1.00 50.88 197 VAL A C 1
ATOM 1472 O O . VAL A 1 197 ? 3.374 -19.452 55.997 1.00 50.88 197 VAL A O 1
ATOM 1475 N N . PRO A 1 198 ? 5.510 -20.117 55.840 1.00 38.75 198 PRO A N 1
ATOM 1476 C CA . PRO A 1 198 ? 5.256 -21.393 56.502 1.00 38.75 198 PRO A CA 1
ATOM 1477 C C . PRO A 1 198 ? 5.347 -21.210 58.020 1.00 38.75 198 PRO A C 1
ATOM 1479 O O . PRO A 1 198 ? 6.405 -20.875 58.553 1.00 38.75 198 PRO A O 1
ATOM 1482 N N . GLY A 1 199 ? 4.236 -21.434 58.721 1.00 32.84 199 GLY A N 1
ATOM 1483 C CA . GLY A 1 199 ? 4.190 -21.502 60.180 1.00 32.84 199 GLY A CA 1
ATOM 1484 C C . GLY A 1 199 ? 4.162 -22.945 60.696 1.00 32.84 199 GLY A C 1
ATOM 1485 O O . GLY A 1 199 ? 3.327 -23.718 60.240 1.00 32.84 199 GLY A O 1
ATOM 1486 N N . SER A 1 200 ? 5.002 -23.215 61.714 1.00 34.25 200 SER A N 1
ATOM 1487 C CA . SER A 1 200 ? 4.892 -24.256 62.770 1.00 34.25 200 SER A CA 1
ATOM 1488 C C . SER A 1 200 ? 4.969 -25.741 62.354 1.00 34.25 200 SER A C 1
ATOM 1490 O O . SER A 1 200 ? 4.399 -26.134 61.354 1.00 34.25 200 SER A O 1
ATOM 1492 N N . ASN A 1 201 ? 5.565 -26.701 63.076 1.00 33.78 201 ASN A N 1
ATOM 1493 C CA . ASN A 1 201 ? 6.043 -26.863 64.461 1.00 33.78 201 ASN A CA 1
ATOM 1494 C C . ASN A 1 201 ? 6.882 -28.161 64.527 1.00 33.78 201 ASN A C 1
ATOM 1496 O O . ASN A 1 201 ? 6.463 -29.129 63.903 1.00 33.78 201 ASN A O 1
ATOM 1500 N N . THR A 1 202 ? 7.903 -28.262 65.393 1.00 33.41 202 THR A N 1
ATOM 1501 C CA . THR A 1 202 ? 8.252 -29.524 66.097 1.00 33.41 202 THR A CA 1
ATOM 1502 C C . THR A 1 202 ? 8.962 -29.248 67.430 1.00 33.41 202 THR A C 1
ATOM 1504 O O . THR A 1 202 ? 9.661 -28.251 67.582 1.00 33.41 202 THR A O 1
ATOM 1507 N N . SER A 1 203 ? 8.751 -30.144 68.392 1.00 34.34 203 SER A N 1
ATOM 1508 C CA . SER A 1 203 ? 8.748 -29.928 69.843 1.00 34.34 203 SER A CA 1
ATOM 1509 C C . SER A 1 203 ? 9.991 -30.452 70.600 1.00 34.34 203 SER A C 1
ATOM 1511 O O . SER A 1 203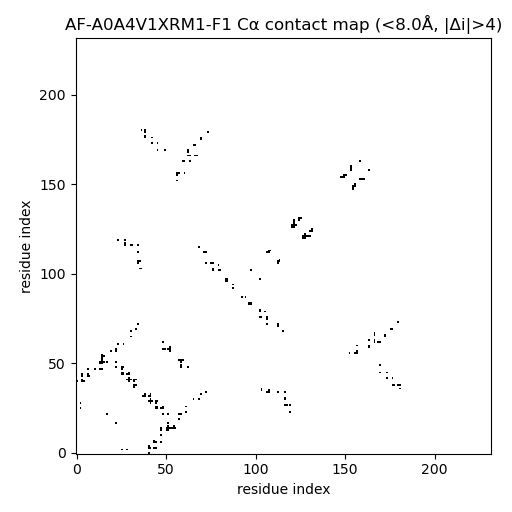 ? 10.353 -31.604 70.400 1.00 34.34 203 SER A O 1
ATOM 1513 N N . GLY A 1 204 ? 10.511 -29.647 71.553 1.00 31.06 204 GLY A N 1
ATOM 1514 C CA . GLY A 1 204 ? 11.178 -29.986 72.848 1.00 31.06 204 GLY A CA 1
ATOM 1515 C C . GLY A 1 204 ? 12.560 -30.691 72.876 1.00 31.06 204 GLY A C 1
ATOM 1516 O O . GLY A 1 204 ? 12.977 -31.214 71.848 1.00 31.06 204 GLY A O 1
ATOM 1517 N N . PRO A 1 205 ? 13.251 -30.827 74.047 1.00 42.72 205 PRO A N 1
ATOM 1518 C CA . PRO A 1 205 ? 13.106 -30.160 75.363 1.00 42.72 205 PRO A CA 1
ATOM 1519 C C . PRO A 1 205 ? 14.441 -29.653 76.018 1.00 42.72 205 PRO A C 1
ATOM 1521 O O . PRO A 1 205 ? 15.536 -29.990 75.580 1.00 42.72 205 PRO A O 1
ATOM 1524 N N . GLY A 1 206 ? 14.334 -28.923 77.148 1.00 30.33 206 GLY A N 1
ATOM 1525 C CA . GLY A 1 206 ? 15.425 -28.566 78.095 1.00 30.33 206 GLY A CA 1
ATOM 1526 C C . GLY A 1 206 ? 15.922 -27.115 77.962 1.00 30.33 206 GLY A C 1
ATOM 1527 O O . GLY A 1 206 ? 15.964 -26.591 76.864 1.00 30.33 206 GLY A O 1
ATOM 1528 N N . SER A 1 207 ? 16.332 -26.354 78.979 1.00 30.20 207 SER 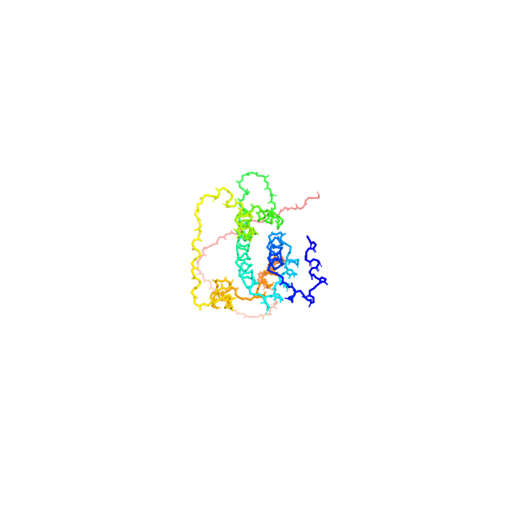A N 1
ATOM 1529 C CA . SER A 1 207 ? 16.482 -26.509 80.429 1.00 30.20 207 SER A CA 1
ATOM 1530 C C . SER A 1 207 ? 16.822 -25.107 80.986 1.00 30.20 207 SER A C 1
ATOM 1532 O O . SER A 1 207 ? 17.645 -24.422 80.392 1.00 30.20 207 SER A O 1
ATOM 1534 N N . SER A 1 208 ? 16.238 -24.746 82.137 1.00 32.50 208 SER A N 1
ATOM 1535 C CA . SER A 1 208 ? 16.740 -23.795 83.158 1.00 32.50 208 SER A CA 1
ATOM 1536 C C . SER A 1 208 ? 16.951 -22.303 82.825 1.00 32.50 208 SER A C 1
ATOM 1538 O O . SER A 1 208 ? 17.766 -21.949 81.983 1.00 32.50 208 SER A O 1
ATOM 1540 N N . GLY A 1 209 ? 16.351 -21.413 83.633 1.00 31.62 209 GLY A N 1
ATOM 1541 C CA . GLY A 1 209 ? 16.862 -20.041 83.795 1.00 31.62 209 GLY A CA 1
ATOM 1542 C C . GLY A 1 209 ? 15.854 -18.969 84.220 1.00 31.62 209 GLY A C 1
ATOM 1543 O O . GLY A 1 209 ? 15.336 -18.254 83.377 1.00 31.62 209 GLY A O 1
ATOM 1544 N N . ASN A 1 210 ? 15.609 -18.883 85.529 1.00 33.00 210 ASN A N 1
ATOM 1545 C CA . ASN A 1 210 ? 15.061 -17.797 86.363 1.00 33.00 210 ASN A CA 1
ATOM 1546 C C . ASN A 1 210 ? 14.609 -16.447 85.745 1.00 33.00 210 ASN A C 1
ATOM 1548 O O . ASN A 1 210 ? 15.343 -15.768 85.035 1.00 33.00 210 ASN A O 1
ATOM 1552 N N . SER A 1 211 ? 13.438 -15.989 86.212 1.00 36.34 211 SER A N 1
ATOM 1553 C CA . SER A 1 211 ? 12.958 -14.587 86.218 1.00 36.34 211 SER A CA 1
ATOM 1554 C C . SER A 1 211 ? 13.779 -13.697 87.196 1.00 36.34 211 SER A C 1
ATOM 1556 O O . SER A 1 211 ? 14.530 -14.268 87.992 1.00 36.34 211 SER A O 1
ATOM 1558 N N . PRO A 1 212 ? 13.667 -12.339 87.207 1.00 45.22 212 PRO A N 1
ATOM 1559 C CA . PRO A 1 212 ? 12.425 -11.592 87.496 1.00 45.22 212 PRO A CA 1
ATOM 1560 C C . PRO A 1 212 ? 12.145 -10.333 86.629 1.00 45.22 212 PRO A C 1
ATOM 1562 O O . PRO A 1 212 ? 12.979 -9.851 85.873 1.00 45.22 212 PRO A O 1
ATOM 1565 N N . ALA A 1 213 ? 10.904 -9.847 86.768 1.00 32.62 213 ALA A N 1
ATOM 1566 C CA . ALA A 1 213 ? 10.255 -8.659 86.180 1.00 32.62 213 ALA A CA 1
ATOM 1567 C C . ALA A 1 213 ? 10.754 -7.316 86.800 1.00 32.62 213 ALA A C 1
ATOM 1569 O O . ALA A 1 213 ? 11.727 -7.370 87.552 1.00 32.62 213 ALA A O 1
ATOM 1570 N N . PRO A 1 214 ? 10.079 -6.136 86.673 1.00 42.66 214 PRO A N 1
ATOM 1571 C CA . PRO A 1 214 ? 9.006 -5.667 85.767 1.00 42.66 214 PRO A CA 1
ATOM 1572 C C . PRO A 1 214 ? 9.277 -4.266 85.136 1.00 42.66 214 PRO A C 1
ATOM 1574 O O . PRO A 1 214 ? 10.139 -3.523 85.593 1.00 42.66 214 PRO A O 1
ATOM 1577 N N . GLY A 1 215 ? 8.476 -3.833 84.149 1.00 29.22 215 GLY A N 1
ATOM 1578 C CA . GLY A 1 215 ? 8.451 -2.411 83.763 1.00 29.22 215 GLY A CA 1
ATOM 1579 C C . GLY A 1 215 ? 7.719 -2.047 82.466 1.00 29.22 215 GLY A C 1
ATOM 1580 O O . GLY A 1 215 ? 8.333 -2.025 81.414 1.00 29.22 215 GLY A O 1
ATOM 1581 N N . ALA A 1 216 ? 6.430 -1.713 82.608 1.00 31.81 216 ALA A N 1
ATOM 1582 C CA . ALA A 1 216 ? 5.620 -0.743 81.848 1.00 31.81 216 ALA A CA 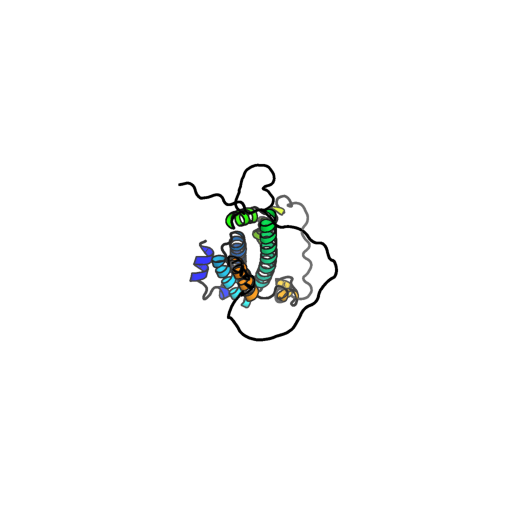1
ATOM 1583 C C . ALA A 1 216 ? 5.623 -0.725 80.297 1.00 31.81 216 ALA A C 1
ATOM 1585 O O . ALA A 1 216 ? 6.611 -0.394 79.654 1.00 31.81 216 ALA A O 1
ATOM 1586 N N . GLY A 1 217 ? 4.428 -0.883 79.704 1.00 31.59 217 GLY A N 1
ATOM 1587 C CA . GLY A 1 217 ? 4.186 -0.499 78.307 1.00 31.59 217 GLY A CA 1
ATOM 1588 C C . GLY A 1 217 ? 2.848 -0.954 77.713 1.00 31.59 217 GLY A C 1
ATOM 1589 O O . GLY A 1 217 ? 2.805 -1.917 76.966 1.00 31.59 217 GLY A O 1
ATOM 1590 N N . SER A 1 218 ? 1.771 -0.256 78.079 1.00 34.12 218 SER A N 1
ATOM 1591 C CA . SER A 1 218 ? 0.465 -0.102 77.400 1.00 34.12 218 SER A CA 1
ATOM 1592 C C . SER A 1 218 ? 0.277 -0.681 75.973 1.00 34.12 218 SER A C 1
ATOM 1594 O O . SER A 1 218 ? 0.939 -0.233 75.040 1.00 34.12 218 SER A O 1
ATOM 1596 N N . GLY A 1 219 ? -0.768 -1.502 75.763 1.00 38.94 219 GLY A N 1
ATOM 1597 C CA . GLY A 1 219 ? -1.375 -1.743 74.437 1.00 38.94 219 GLY A CA 1
ATOM 1598 C C . GLY A 1 219 ? -2.514 -2.788 74.443 1.00 38.94 219 GLY A C 1
ATOM 1599 O O . GLY A 1 219 ? -2.442 -3.712 75.246 1.00 38.94 219 GLY A O 1
ATOM 1600 N N . PRO A 1 220 ? -3.593 -2.641 73.639 1.00 47.69 220 PRO A N 1
ATOM 1601 C CA . PRO A 1 220 ? -4.954 -2.975 74.074 1.00 47.69 220 PRO A CA 1
ATOM 1602 C C . PRO A 1 220 ? -5.534 -4.325 73.608 1.00 47.69 220 PRO A C 1
ATOM 1604 O O . PRO A 1 220 ? -4.989 -5.050 72.781 1.00 47.69 220 PRO A O 1
ATOM 1607 N N . ARG A 1 221 ? -6.693 -4.615 74.214 1.00 40.06 221 ARG A N 1
ATOM 1608 C CA . ARG A 1 221 ? -7.526 -5.821 74.180 1.00 40.06 221 ARG A CA 1
ATOM 1609 C C . ARG A 1 221 ? -8.115 -6.177 72.806 1.00 40.06 221 ARG A C 1
ATOM 1611 O O . ARG A 1 221 ? -8.655 -5.336 72.098 1.00 40.06 221 ARG A O 1
ATOM 1618 N N . SER A 1 222 ? -8.081 -7.485 72.556 1.00 41.28 222 SER A N 1
ATOM 1619 C CA . SER A 1 222 ? -8.895 -8.284 71.631 1.00 41.28 222 SER A CA 1
ATOM 1620 C C . SER A 1 222 ? -10.382 -8.278 71.997 1.00 41.28 222 SER A C 1
ATOM 1622 O O . SER A 1 222 ? -10.674 -8.282 73.191 1.00 41.28 222 SER A O 1
ATOM 1624 N N . THR A 1 223 ? -11.248 -8.321 70.971 1.00 43.03 223 THR A N 1
ATOM 1625 C CA . THR A 1 223 ? -12.391 -9.243 70.702 1.00 43.03 223 THR A CA 1
ATOM 1626 C C . THR A 1 223 ? -13.377 -8.500 69.775 1.00 43.03 223 THR A C 1
ATOM 1628 O O . THR A 1 223 ? -13.565 -7.307 69.943 1.00 43.03 223 THR A O 1
ATOM 1631 N N . GLU A 1 224 ? -13.978 -9.060 68.724 1.00 46.03 224 GLU A N 1
ATOM 1632 C CA . GLU A 1 224 ? -14.784 -10.281 68.684 1.00 46.03 224 GLU A CA 1
ATOM 1633 C C . GLU A 1 224 ? -14.841 -10.902 67.274 1.00 46.03 224 GLU A C 1
ATOM 1635 O O . GLU A 1 224 ? -14.762 -10.227 66.249 1.00 46.03 224 GLU A O 1
ATOM 1640 N N . ARG A 1 225 ? -15.012 -12.228 67.258 1.00 51.59 225 ARG A N 1
ATOM 1641 C CA . ARG A 1 225 ? -15.378 -13.045 66.098 1.00 51.59 225 ARG A CA 1
ATOM 1642 C C . ARG A 1 225 ? -16.889 -12.965 65.893 1.00 51.59 225 ARG A C 1
ATOM 1644 O O . ARG A 1 225 ? -17.621 -13.137 66.862 1.00 51.59 225 ARG A O 1
ATOM 1651 N N . ILE A 1 226 ? -17.352 -12.864 64.649 1.00 49.88 226 ILE A N 1
ATOM 1652 C CA . ILE A 1 226 ? -18.746 -13.167 64.298 1.00 49.88 226 ILE A CA 1
ATOM 1653 C C . ILE A 1 226 ? -18.740 -14.178 63.149 1.00 49.88 226 ILE A C 1
ATOM 1655 O O . ILE A 1 226 ? -18.157 -13.949 62.094 1.00 49.88 226 ILE A O 1
ATOM 1659 N N . SER A 1 227 ? -19.351 -15.328 63.426 1.00 49.91 227 SER A N 1
ATOM 1660 C CA . SER A 1 227 ? -19.594 -16.464 62.538 1.00 49.91 227 SER A CA 1
ATOM 1661 C C . SER A 1 227 ? -21.076 -16.469 62.184 1.00 49.91 227 SER A C 1
ATOM 1663 O O . SER A 1 227 ? -21.875 -16.428 63.117 1.00 49.91 227 SER A O 1
ATOM 1665 N N . ILE A 1 228 ? -21.452 -16.562 60.901 1.00 43.81 228 ILE A N 1
ATOM 1666 C CA . ILE A 1 228 ? -22.811 -16.958 60.491 1.00 43.81 228 ILE A CA 1
ATOM 1667 C C . ILE A 1 228 ? -22.748 -17.874 59.260 1.00 43.81 228 ILE A C 1
ATOM 1669 O O . ILE A 1 228 ? -21.961 -17.670 58.339 1.00 43.81 228 ILE A O 1
ATOM 1673 N N . ALA A 1 229 ? -23.571 -18.919 59.341 1.00 52.12 229 ALA A N 1
ATOM 1674 C CA . ALA A 1 229 ? -23.621 -20.131 58.542 1.00 52.12 229 ALA A CA 1
ATOM 1675 C C . ALA A 1 229 ? -24.389 -20.009 57.211 1.00 52.12 229 ALA A C 1
ATOM 1677 O O . ALA A 1 229 ? -25.165 -19.084 56.986 1.00 52.12 229 ALA A O 1
ATOM 1678 N N . ASN A 1 230 ? -24.175 -21.022 56.369 1.00 47.88 230 ASN A N 1
ATOM 1679 C CA . ASN A 1 230 ? -24.834 -21.291 55.093 1.00 47.88 230 ASN A CA 1
ATOM 1680 C C . ASN A 1 230 ? -26.318 -21.669 55.302 1.00 47.88 230 ASN A C 1
ATOM 1682 O O . ASN A 1 230 ? -26.611 -22.499 56.164 1.00 47.88 230 ASN A O 1
ATOM 1686 N N . ILE A 1 231 ? -27.234 -21.109 54.506 1.00 51.91 231 ILE A N 1
ATOM 1687 C CA . ILE A 1 231 ? -28.634 -21.551 54.415 1.00 51.91 231 ILE A CA 1
ATOM 1688 C C . ILE A 1 231 ? -28.839 -22.181 53.032 1.00 51.91 231 ILE A C 1
ATOM 1690 O O . ILE A 1 231 ? -28.432 -21.610 52.023 1.00 51.91 231 ILE A O 1
ATOM 1694 N N . ILE A 1 232 ? -29.403 -23.389 53.087 1.00 54.47 232 ILE A N 1
ATOM 1695 C CA . ILE A 1 232 ? -29.927 -24.288 52.041 1.00 54.47 232 ILE A CA 1
ATOM 1696 C C . ILE A 1 232 ? -30.632 -23.600 50.871 1.00 54.47 232 ILE A C 1
ATOM 1698 O O . ILE A 1 232 ? -31.447 -22.688 51.130 1.00 54.47 232 ILE A O 1
#

Foldseek 3Di:
DVVLVVCVVVLPCLLVPDDLVNLVVLLLVLLVCVLQLVLVSNLSSLVSLQSNVVPDLSSLVSLLLLLVLLVVLVVLLVVLQVPQVPPPPDDDDPDDRDDPVVSSVVSNVPPVSVCSSCPVLCVDCVSRPVNVVVPDDDDDPPDDPPDDPCPDSCSVNVADPVRSPVSDGSVVSSVSSVVSNDDPPDDPPPPPPDDDDDDDDDDDDDDDDDDDDDDDDDDDDDDDDDDDDDDD

Radius of gyration: 33.63 Å; Cα contacts (8 Å, |Δi|>4): 150; chains: 1; bounding box: 51×58×108 Å

Mean predicted aligned error: 16.82 Å

Sequence (232 aa):
MDTADLIGRTSATLADTATALLTTHIFRCTLFLLLAGRYEAACTCLRALSSIGARRDVATPCGRFISFFLTTLTSKRAELASYFPRSASHGFANTAPPGPAAVQESLIRDEELLIYVSADLQAGPESSWVWAGAESEAPVISAKPAGGGLLMADNRTGLSAEEMQDWGDWDGLFTRIKSLASPQTLPPIKMEQAPSVPGSNTSGPGSSGNSPAPGAGSGPRSTERISIANII

Solvent-accessible surface area (backbone atoms only — not comparable to full-atom values): 15084 Å² total; per-residue (Å²): 116,65,66,37,60,50,46,75,74,51,59,91,58,41,45,80,71,58,45,72,68,55,53,51,50,40,47,44,52,24,43,52,24,52,60,70,69,37,43,72,52,19,51,49,29,46,54,52,45,52,56,24,40,82,73,36,75,73,35,50,62,50,52,40,50,50,45,52,49,52,52,51,52,52,50,51,52,53,52,49,61,66,54,63,75,64,80,79,79,79,83,94,66,94,71,72,76,75,50,74,67,55,52,45,55,52,53,65,68,33,65,69,56,50,52,61,55,45,50,78,40,58,76,37,79,93,59,12,74,91,46,64,86,59,87,76,76,78,85,78,76,76,72,76,73,79,94,55,63,89,80,42,66,44,68,67,69,74,40,53,79,66,63,70,48,69,64,62,52,69,68,58,50,54,53,56,45,51,58,72,64,49,76,86,73,72,75,78,80,76,77,76,74,75,86,78,82,88,76,87,86,90,83,89,86,87,80,90,83,82,86,85,86,89,83,88,81,90,83,87,84,88,85,85,88,85,86,84,83,90,80,133

Secondary structure (DSSP, 8-state):
-HHHHHHHHHGGGHHHH--HHHHHHHHHHHHHHHHTT-HHHHHHHHHHHHHHHTT-TTHHHHHHHHHHHHHHHHHHHHHHHHHGGGS--SSS---PPPPHHHHHHHHHT-HHHHHHHTGGGTTSTTT-GGGTT---S-----PPP-S--TTSHHHHHS--TTHHHHT--HHHHHHHHHHHHS---PPP----PPPPPPP--------------------PPP----------

pLDDT: mean 71.33, std 21.03, range [29.22, 96.81]